Protein AF-0000000077901784 (afdb_homodimer)

Organism: NCBI:txid853

InterPro domains:
  IPR001310 Histidine triad (HIT) protein [PR00332] (5-21)
  IPR001310 Histidine triad (HIT) protein [PR00332] (26-44)
  IPR001310 Histidine triad (HIT) protein [PR00332] (93-103)
  IPR001310 Histidine triad (HIT) protein [PTHR23089] (2-108)
  IPR011146 HIT-like domain [PS51084] (5-110)
  IPR019808 Histidine triad, conserved site [PS00892] (86-104)
  IPR036265 HIT-like superfamily [G3DSA:3.30.428.10] (1-109)
  IPR036265 HIT-like superfamily [SSF54197] (1-107)

Sequence (220 aa):
MEDCLFCKIAAGDIPSKKLYEDEQVVAFYDIAPQAKVHFLVIPKRHIPSAAALTEEDGALLGHVFAVIAKLAKEQGLDNGYRVISNVGEDAGQTVKHLHFHVLGGEKLPVMEDCLFCKIAAGDIPSKKLYEDEQVVAFYDIAPQAKVHFLVIPKRHIPSAAALTEEDGALLGHVFAVIAKLAKEQGLDNGYRVISNVGEDAGQTVKHLHFHVLGGEKLPV

Structure (mmCIF, N/CA/C/O backbone):
data_AF-0000000077901784-model_v1
#
loop_
_entity.id
_entity.type
_entity.pdbx_description
1 polymer 'Purine nucleoside phosphoramidase'
#
loop_
_atom_site.group_PDB
_atom_site.id
_atom_site.type_symbol
_atom_site.label_atom_id
_atom_site.label_alt_id
_atom_site.label_comp_id
_atom_site.label_asym_id
_atom_site.label_entity_id
_atom_site.label_seq_id
_atom_site.pdbx_PDB_ins_code
_atom_site.Cartn_x
_atom_site.Cartn_y
_atom_site.Cartn_z
_atom_site.occupancy
_atom_site.B_iso_or_equiv
_atom_site.auth_seq_id
_atom_site.auth_comp_id
_atom_site.auth_asym_id
_atom_site.auth_atom_id
_atom_site.pdbx_PDB_model_num
ATOM 1 N N . MET A 1 1 ? -16.469 -20.641 -10.484 1 42.41 1 MET A N 1
ATOM 2 C CA . MET A 1 1 ? -15.305 -20.25 -9.688 1 42.41 1 MET A CA 1
ATOM 3 C C . MET A 1 1 ? -14.477 -19.203 -10.422 1 42.41 1 MET A C 1
ATOM 5 O O . MET A 1 1 ? -14.102 -19.391 -11.578 1 42.41 1 MET A O 1
ATOM 9 N N . GLU A 1 2 ? -14.68 -17.859 -10.344 1 57.28 2 GLU A N 1
ATOM 10 C CA . GLU A 1 2 ? -14.195 -16.828 -11.25 1 57.28 2 GLU A CA 1
ATOM 11 C C . GLU A 1 2 ? -12.711 -17.016 -11.57 1 57.28 2 GLU A C 1
ATOM 13 O O . GLU A 1 2 ? -11.977 -17.609 -10.773 1 57.28 2 GLU A O 1
ATOM 18 N N . ASP A 1 3 ? -12.383 -17.125 -12.852 1 87.44 3 ASP A N 1
ATOM 19 C CA . ASP A 1 3 ? -11.062 -17.297 -13.453 1 87.44 3 ASP A CA 1
ATOM 20 C C . ASP A 1 3 ? -10.086 -16.25 -12.945 1 87.44 3 ASP A C 1
ATOM 22 O O . ASP A 1 3 ? -9.93 -15.18 -13.555 1 87.44 3 ASP A O 1
ATOM 26 N N . CYS A 1 4 ? -9.742 -16.438 -11.719 1 95.5 4 CYS A N 1
ATOM 27 C CA . CYS A 1 4 ? -8.797 -15.508 -11.109 1 95.5 4 CYS A CA 1
ATOM 28 C C . CYS A 1 4 ? -7.387 -16.078 -11.125 1 95.5 4 CYS A C 1
ATOM 30 O O . CYS A 1 4 ? -7.109 -17.062 -10.438 1 95.5 4 CYS A O 1
ATOM 32 N N . LEU A 1 5 ? -6.559 -15.438 -11.914 1 96.06 5 LEU A N 1
ATOM 33 C CA . LEU A 1 5 ? -5.188 -15.898 -12.109 1 96.06 5 LEU A CA 1
ATOM 34 C C . LEU A 1 5 ? -4.473 -16.047 -10.766 1 96.06 5 LEU A C 1
ATOM 36 O O . LEU A 1 5 ? -3.832 -17.062 -10.508 1 96.06 5 LEU A O 1
ATOM 40 N N . PHE A 1 6 ? -4.621 -15.141 -9.852 1 97.69 6 PHE A N 1
ATOM 41 C CA . PHE A 1 6 ? -3.908 -15.156 -8.578 1 97.69 6 PHE A CA 1
ATOM 42 C C . PHE A 1 6 ? -4.527 -16.172 -7.621 1 97.69 6 PHE A C 1
ATOM 44 O O . PHE A 1 6 ? -3.83 -16.75 -6.781 1 97.69 6 PHE A O 1
ATOM 51 N N . CYS A 1 7 ? -5.848 -16.391 -7.742 1 97.62 7 CYS A N 1
ATOM 52 C CA . CYS A 1 7 ? -6.422 -17.5 -6.992 1 97.62 7 CYS A CA 1
ATOM 53 C C . CYS A 1 7 ? -5.789 -18.828 -7.41 1 97.62 7 CYS A C 1
ATOM 55 O O . CYS A 1 7 ? -5.527 -19.688 -6.57 1 97.62 7 CYS A O 1
ATOM 57 N N . LYS A 1 8 ? -5.574 -18.906 -8.703 1 97.44 8 LYS A N 1
ATOM 58 C CA . LYS A 1 8 ? -4.973 -20.125 -9.227 1 97.44 8 LYS A CA 1
ATOM 59 C C . LYS A 1 8 ? -3.527 -20.281 -8.758 1 97.44 8 LYS A C 1
ATOM 61 O O . LYS A 1 8 ? -3.08 -21.391 -8.453 1 97.44 8 LYS A O 1
ATOM 66 N N . ILE A 1 9 ? -2.814 -19.234 -8.719 1 96.94 9 ILE A N 1
ATOM 67 C CA . ILE A 1 9 ? -1.45 -19.25 -8.203 1 96.94 9 ILE A CA 1
ATOM 68 C C . ILE A 1 9 ? -1.464 -19.656 -6.73 1 96.94 9 ILE A C 1
ATOM 70 O O . ILE A 1 9 ? -0.694 -20.516 -6.305 1 96.94 9 ILE A O 1
ATOM 74 N N . ALA A 1 10 ? -2.361 -19.047 -5.934 1 96.62 10 ALA A N 1
ATOM 75 C CA . ALA A 1 10 ? -2.471 -19.312 -4.504 1 96.62 10 ALA A CA 1
ATOM 76 C C . ALA A 1 10 ? -2.818 -20.781 -4.25 1 96.62 10 ALA A C 1
ATOM 78 O O . ALA A 1 10 ? -2.375 -21.375 -3.26 1 96.62 10 ALA A O 1
ATOM 79 N N . ALA A 1 11 ? -3.568 -21.344 -5.156 1 95.81 11 ALA A N 1
ATOM 80 C CA . ALA A 1 11 ? -4.012 -22.734 -5.02 1 95.81 11 ALA A CA 1
ATOM 81 C C . ALA A 1 11 ? -2.936 -23.703 -5.5 1 95.81 11 ALA A C 1
ATOM 83 O O . ALA A 1 11 ? -3.033 -24.906 -5.273 1 95.81 11 ALA A O 1
ATOM 84 N N . GLY A 1 12 ? -1.954 -23.203 -6.207 1 94.81 12 GLY A N 1
ATOM 85 C CA . GLY A 1 12 ? -0.89 -24.047 -6.73 1 94.81 12 GLY A CA 1
ATOM 86 C C . GLY A 1 12 ? -1.223 -24.672 -8.07 1 94.81 12 GLY A C 1
ATOM 87 O O . GLY A 1 12 ? -0.531 -25.578 -8.531 1 94.81 12 GLY A O 1
ATOM 88 N N . ASP A 1 13 ? -2.219 -24.156 -8.727 1 95.06 13 ASP A N 1
ATOM 89 C CA . ASP A 1 13 ? -2.662 -24.688 -10.008 1 95.06 13 ASP A CA 1
ATOM 90 C C . ASP A 1 13 ? -1.82 -24.141 -11.156 1 95.06 13 ASP A C 1
ATOM 92 O O . ASP A 1 13 ? -1.748 -24.75 -12.227 1 95.06 13 ASP A O 1
ATOM 96 N N . ILE A 1 14 ? -1.299 -22.938 -11.008 1 93.94 14 ILE A N 1
ATOM 97 C CA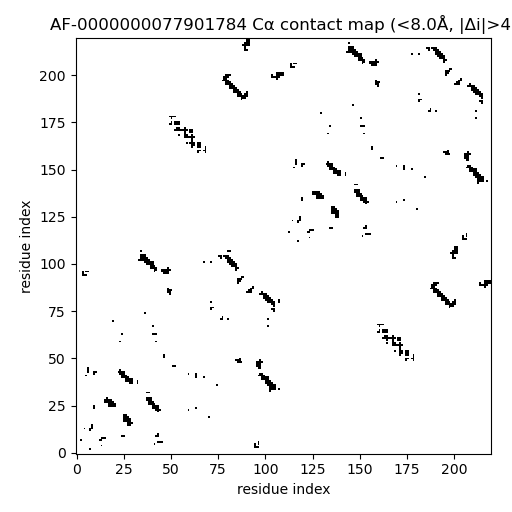 . ILE A 1 14 ? -0.441 -22.281 -11.984 1 93.94 14 ILE A CA 1
ATOM 98 C C . ILE A 1 14 ? 0.94 -22.047 -11.383 1 93.94 14 ILE A C 1
ATOM 100 O O . ILE A 1 14 ? 1.057 -21.641 -10.227 1 93.94 14 ILE A O 1
ATOM 104 N N . PRO A 1 15 ? 1.916 -22.281 -12.266 1 94.19 15 PRO A N 1
ATOM 105 C CA . PRO A 1 15 ? 3.266 -22.062 -11.742 1 94.19 15 PRO A CA 1
ATOM 106 C C . PRO A 1 15 ? 3.574 -20.578 -11.5 1 94.19 15 PRO A C 1
ATOM 108 O O . PRO A 1 15 ? 3.059 -19.719 -12.211 1 94.19 15 PRO A O 1
ATOM 111 N N . SER A 1 16 ? 4.359 -20.281 -10.492 1 95.25 16 SER A N 1
ATOM 112 C CA . SER A 1 16 ? 4.926 -18.984 -10.164 1 95.25 16 SER A CA 1
ATOM 113 C C . SER A 1 16 ? 6.297 -19.125 -9.508 1 95.25 16 SER A C 1
ATOM 115 O O . SER A 1 16 ? 6.629 -20.188 -8.977 1 95.25 16 SER A O 1
ATOM 117 N N . LYS A 1 17 ? 7.133 -18.188 -9.695 1 97.75 17 LYS A N 1
ATOM 118 C CA . LYS A 1 17 ? 8.383 -18.156 -8.938 1 97.75 17 LYS A CA 1
ATOM 119 C C . LYS A 1 17 ? 8.148 -17.734 -7.496 1 97.75 17 LYS A C 1
ATOM 121 O O . LYS A 1 17 ? 8.344 -16.562 -7.152 1 97.75 17 LYS A O 1
ATOM 126 N N . LYS A 1 18 ? 7.895 -18.688 -6.719 1 98.06 18 LYS A N 1
ATOM 127 C CA . LYS A 1 18 ? 7.445 -18.438 -5.352 1 98.06 18 LYS A CA 1
ATOM 128 C C . LYS A 1 18 ? 8.602 -17.969 -4.469 1 98.06 18 LYS A C 1
ATOM 130 O O . LYS A 1 18 ? 9.711 -18.5 -4.559 1 98.06 18 LYS A O 1
ATOM 135 N N . LEU A 1 19 ? 8.289 -17.078 -3.68 1 98.69 19 LEU A N 1
ATOM 136 C CA . LEU A 1 19 ? 9.25 -16.516 -2.734 1 98.69 19 LEU A CA 1
ATOM 137 C C . LEU A 1 19 ? 8.906 -16.906 -1.305 1 98.69 19 LEU A C 1
ATOM 139 O O . LEU A 1 19 ? 9.797 -17.078 -0.469 1 98.69 19 LEU A O 1
ATOM 143 N N . TYR A 1 20 ? 7.703 -17 -1.002 1 98.88 20 TYR A N 1
ATOM 144 C CA . TYR A 1 20 ? 7.211 -17.266 0.344 1 98.88 20 TYR A CA 1
ATOM 145 C C . TYR A 1 20 ? 5.77 -17.766 0.306 1 98.88 20 TYR A C 1
ATOM 147 O O . TYR A 1 20 ? 5 -17.391 -0.578 1 98.88 20 TYR A O 1
ATOM 155 N N . GLU A 1 21 ? 5.422 -18.641 1.214 1 98.69 21 GLU A N 1
ATOM 156 C CA . GLU A 1 21 ? 4.035 -19.078 1.363 1 98.69 21 GLU A CA 1
ATOM 157 C C . GLU A 1 21 ? 3.742 -19.5 2.797 1 98.69 21 GLU A C 1
ATOM 159 O O . GLU A 1 21 ? 4.574 -20.156 3.441 1 98.69 21 GLU A O 1
ATOM 164 N N . ASP A 1 22 ? 2.627 -19.156 3.299 1 98.5 22 ASP A N 1
ATOM 165 C CA . ASP A 1 22 ? 2.092 -19.703 4.539 1 98.5 22 ASP A CA 1
ATOM 166 C C . ASP A 1 22 ? 0.582 -19.906 4.445 1 98.5 22 ASP A C 1
ATOM 168 O O . ASP A 1 22 ? 0.035 -20.031 3.346 1 98.5 22 ASP A O 1
ATOM 172 N N . GLU A 1 23 ? -0.121 -19.984 5.516 1 98.12 23 GLU A N 1
ATOM 173 C CA . GLU A 1 23 ? -1.54 -20.328 5.496 1 98.12 23 GLU A CA 1
ATOM 174 C C . GLU A 1 23 ? -2.381 -19.172 4.973 1 98.12 23 GLU A C 1
ATOM 176 O O . GLU A 1 23 ? -3.471 -19.375 4.438 1 98.12 23 GLU A O 1
ATOM 181 N N . GLN A 1 24 ? -1.849 -17.969 4.984 1 98.62 24 GLN A N 1
ATOM 182 C CA . GLN A 1 24 ? -2.691 -16.812 4.723 1 98.62 24 GLN A CA 1
ATOM 183 C C . GLN A 1 24 ? -2.27 -16.109 3.441 1 98.62 24 GLN A C 1
ATOM 185 O O . GLN A 1 24 ? -3.086 -15.453 2.789 1 98.62 24 GLN A O 1
ATOM 190 N N . VAL A 1 25 ? -0.946 -16.188 3.16 1 98.81 25 VAL A N 1
ATOM 191 C CA . VAL A 1 25 ? -0.476 -15.383 2.041 1 98.81 25 VAL A CA 1
ATOM 192 C C . VAL A 1 25 ? 0.514 -16.188 1.202 1 98.81 25 VAL A C 1
ATOM 194 O O . VAL A 1 25 ? 1.056 -17.203 1.666 1 98.81 25 VAL A O 1
ATOM 197 N N . VAL A 1 26 ? 0.618 -15.781 -0.033 1 98.75 26 VAL A N 1
ATOM 198 C CA . VAL A 1 26 ? 1.68 -16.25 -0.918 1 98.75 26 VAL A CA 1
ATOM 199 C C . VAL A 1 26 ? 2.4 -15.055 -1.538 1 98.75 26 VAL A C 1
ATOM 201 O O . VAL A 1 26 ? 1.784 -14.023 -1.811 1 98.75 26 VAL A O 1
ATOM 204 N N . ALA A 1 27 ? 3.711 -15.148 -1.646 1 98.94 27 ALA A N 1
ATOM 205 C CA . ALA A 1 27 ? 4.539 -14.156 -2.328 1 98.94 27 ALA A CA 1
ATOM 206 C C . ALA A 1 27 ? 5.289 -14.781 -3.502 1 98.94 27 ALA A C 1
ATOM 208 O O . ALA A 1 27 ? 5.77 -15.914 -3.41 1 98.94 27 ALA A O 1
ATOM 209 N N . PHE A 1 28 ? 5.344 -14.07 -4.562 1 98.88 28 PHE A N 1
ATOM 210 C CA . PHE A 1 28 ? 6.031 -14.555 -5.754 1 98.88 28 PHE A CA 1
ATOM 211 C C . PHE A 1 28 ? 6.59 -13.398 -6.566 1 98.88 28 PHE A C 1
ATOM 213 O O . PHE A 1 28 ? 6.09 -12.273 -6.484 1 98.88 28 PHE A O 1
ATOM 220 N N . TYR A 1 29 ? 7.648 -13.68 -7.332 1 98.75 29 TYR A N 1
ATOM 221 C CA . TYR A 1 29 ? 8.281 -12.641 -8.133 1 98.75 29 TYR A CA 1
ATOM 222 C C . TYR A 1 29 ? 7.395 -12.25 -9.32 1 98.75 29 TYR A C 1
ATOM 224 O O . TYR A 1 29 ? 6.77 -13.109 -9.938 1 98.75 29 TYR A O 1
ATOM 232 N N . ASP A 1 30 ? 7.336 -11.031 -9.562 1 97.94 30 ASP A N 1
ATOM 233 C CA . ASP A 1 30 ? 6.656 -10.586 -10.773 1 97.94 30 ASP A CA 1
ATOM 234 C C . ASP A 1 30 ? 7.391 -11.055 -12.031 1 97.94 30 ASP A C 1
ATOM 236 O O . ASP A 1 30 ? 8.625 -11 -12.086 1 97.94 30 ASP A O 1
ATOM 240 N N . ILE A 1 31 ? 6.719 -11.445 -12.938 1 95.44 31 ILE A N 1
ATOM 241 C CA . ILE A 1 31 ? 7.32 -12.008 -14.141 1 95.44 31 ILE A CA 1
ATOM 242 C C . ILE A 1 31 ? 7.84 -10.883 -15.039 1 95.44 31 ILE A C 1
ATOM 244 O O . ILE A 1 31 ? 8.617 -11.125 -15.961 1 95.44 31 ILE A O 1
ATOM 248 N N . ALA A 1 32 ? 7.355 -9.688 -14.969 1 96.31 32 ALA A N 1
ATOM 249 C CA . ALA A 1 32 ? 7.809 -8.492 -15.672 1 96.31 32 ALA A CA 1
ATOM 250 C C . ALA A 1 32 ? 8.281 -7.426 -14.688 1 96.31 32 ALA A C 1
ATOM 252 O O . ALA A 1 32 ? 7.656 -6.367 -14.562 1 96.31 32 ALA A O 1
ATOM 253 N N . PRO A 1 33 ? 9.391 -7.68 -14.133 1 97.75 33 PRO A N 1
ATOM 254 C CA . PRO A 1 33 ? 9.844 -6.797 -13.055 1 97.75 33 PRO A CA 1
ATOM 255 C C . PRO A 1 33 ? 10.055 -5.359 -13.523 1 97.75 33 PRO A C 1
ATOM 257 O O . PRO A 1 33 ? 10.562 -5.129 -14.617 1 97.75 33 PRO A O 1
ATOM 260 N N . GLN A 1 34 ? 9.633 -4.418 -12.672 1 97.69 34 GLN A N 1
ATOM 261 C CA . GLN A 1 34 ? 9.758 -2.994 -12.961 1 97.69 34 GLN A CA 1
ATOM 262 C C . GLN A 1 34 ? 10.867 -2.361 -12.125 1 97.69 34 GLN A C 1
ATOM 264 O O . GLN A 1 34 ? 11.008 -1.137 -12.102 1 97.69 34 GLN A O 1
ATOM 269 N N . ALA A 1 35 ? 11.648 -3.107 -11.352 1 98.31 35 ALA A N 1
ATOM 270 C CA . ALA A 1 35 ? 12.82 -2.756 -10.562 1 98.31 35 ALA A CA 1
ATOM 271 C C . ALA A 1 35 ? 13.734 -3.963 -10.367 1 98.31 35 ALA A C 1
ATOM 273 O O . ALA A 1 35 ? 13.391 -5.082 -10.758 1 98.31 35 ALA A O 1
ATOM 274 N N . LYS A 1 36 ? 14.898 -3.809 -9.852 1 98.5 36 LYS A N 1
ATOM 275 C CA . LYS A 1 36 ? 15.844 -4.906 -9.641 1 98.5 36 LYS A CA 1
ATOM 276 C C . LYS A 1 36 ?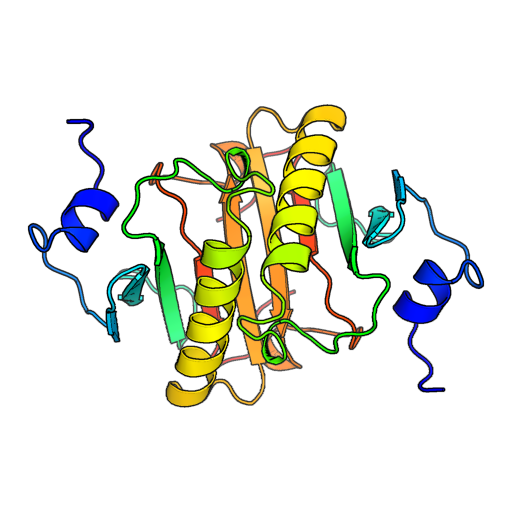 15.203 -6.031 -8.828 1 98.5 36 LYS A C 1
ATOM 278 O O . LYS A 1 36 ? 15.438 -7.211 -9.109 1 98.5 36 LYS A O 1
ATOM 283 N N . VAL A 1 37 ? 14.508 -5.652 -7.805 1 98.75 37 VAL A N 1
ATOM 284 C CA . VAL A 1 37 ? 13.688 -6.574 -7.027 1 98.75 37 VAL A CA 1
ATOM 285 C C . VAL A 1 37 ? 12.219 -6.18 -7.133 1 98.75 37 VAL A C 1
ATOM 287 O O . VAL A 1 37 ? 11.867 -5.012 -6.941 1 98.75 37 VAL A O 1
ATOM 290 N N . HIS A 1 38 ? 11.383 -7.004 -7.578 1 98.88 38 HIS A N 1
ATOM 291 C CA . HIS A 1 38 ? 9.945 -6.785 -7.695 1 98.88 38 HIS A CA 1
ATOM 292 C C . HIS A 1 38 ? 9.164 -8.07 -7.434 1 98.88 38 HIS A C 1
ATOM 294 O O . HIS A 1 38 ? 9.227 -9.008 -8.227 1 98.88 38 HIS A O 1
ATOM 300 N N . PHE A 1 39 ? 8.469 -8.141 -6.332 1 98.94 39 PHE A N 1
ATOM 301 C CA . PHE A 1 39 ? 7.637 -9.297 -6.016 1 98.94 39 PHE A CA 1
ATOM 302 C C . PHE A 1 39 ? 6.266 -8.844 -5.523 1 98.94 39 PHE A C 1
ATOM 304 O O . PHE A 1 39 ? 6.055 -7.664 -5.238 1 98.94 39 PHE A O 1
ATOM 311 N N . LEU A 1 40 ? 5.359 -9.789 -5.531 1 98.94 40 LEU A N 1
ATOM 312 C CA . LEU A 1 40 ? 3.994 -9.562 -5.074 1 98.94 40 LEU A CA 1
ATOM 313 C C . LEU A 1 40 ? 3.703 -10.367 -3.814 1 98.94 40 LEU A C 1
ATOM 315 O O . LEU A 1 40 ? 4.188 -11.492 -3.664 1 98.94 40 LEU A O 1
ATOM 319 N N . VAL A 1 41 ? 2.984 -9.797 -2.939 1 98.94 41 VAL A N 1
ATOM 320 C CA . VAL A 1 41 ? 2.393 -10.508 -1.813 1 98.94 41 VAL A CA 1
ATOM 321 C C . VAL A 1 41 ? 0.87 -10.477 -1.922 1 98.94 41 VAL A C 1
ATOM 323 O O . VAL A 1 41 ? 0.273 -9.398 -2.045 1 98.94 41 VAL A O 1
ATOM 326 N N . ILE A 1 42 ? 0.224 -11.625 -1.888 1 98.88 42 ILE A N 1
ATOM 327 C CA . ILE A 1 42 ? -1.226 -11.672 -2.041 1 98.88 42 ILE A CA 1
ATOM 328 C C . ILE A 1 42 ? -1.833 -12.547 -0.945 1 98.88 42 ILE A C 1
ATOM 330 O O . ILE A 1 42 ? -1.224 -13.531 -0.518 1 98.88 42 ILE A O 1
ATOM 334 N N . PRO A 1 43 ? -3.047 -12.18 -0.432 1 98.81 43 PRO A N 1
ATOM 335 C CA . PRO A 1 43 ? -3.803 -13.133 0.388 1 98.81 43 PRO A CA 1
ATOM 336 C C . PRO A 1 43 ? -4.266 -14.352 -0.399 1 98.81 43 PRO A C 1
ATOM 338 O O . PRO A 1 43 ? -4.613 -14.242 -1.577 1 98.81 43 PRO A O 1
ATOM 341 N N . LYS A 1 44 ? -4.238 -15.438 0.25 1 98.25 44 LYS A N 1
ATOM 342 C CA . LYS A 1 44 ? -4.805 -16.625 -0.393 1 98.25 44 LYS A CA 1
ATOM 343 C C . LYS A 1 44 ? -6.32 -16.5 -0.527 1 98.25 44 LYS A C 1
ATOM 345 O O . LYS A 1 44 ? -6.906 -16.984 -1.495 1 98.25 44 LYS A O 1
ATOM 350 N N . ARG A 1 45 ? -6.91 -15.891 0.481 1 97.75 45 ARG A N 1
ATOM 351 C CA . ARG A 1 45 ? -8.32 -15.547 0.36 1 97.75 45 ARG A CA 1
ATOM 352 C C . ARG A 1 45 ? -8.539 -14.516 -0.746 1 97.75 45 ARG A C 1
ATOM 354 O O . ARG A 1 45 ? -7.824 -13.516 -0.816 1 97.75 45 ARG A O 1
ATOM 361 N N . HIS A 1 46 ? -9.57 -14.781 -1.594 1 98.31 46 HIS A N 1
ATOM 362 C CA . HIS A 1 46 ? -9.844 -13.836 -2.676 1 98.31 46 HIS A CA 1
ATOM 363 C C . HIS A 1 46 ? -10.469 -12.555 -2.145 1 98.31 46 HIS A C 1
ATOM 365 O O . HIS A 1 46 ? -11.547 -12.586 -1.556 1 98.31 46 HIS A O 1
ATOM 371 N N . ILE A 1 47 ? -9.805 -11.516 -2.303 1 98.56 47 ILE A N 1
ATOM 372 C CA . ILE A 1 47 ? -10.258 -10.141 -2.111 1 98.56 47 ILE A CA 1
ATOM 373 C C . ILE A 1 47 ? -10.047 -9.344 -3.395 1 98.56 47 ILE A C 1
ATOM 375 O O . ILE A 1 47 ? -8.93 -9.273 -3.912 1 98.56 47 ILE A O 1
ATOM 379 N N . PRO A 1 48 ? -11.039 -8.75 -3.895 1 98.44 48 PRO A N 1
ATOM 380 C CA . PRO A 1 48 ? -10.914 -8.203 -5.25 1 98.44 48 PRO A CA 1
ATOM 381 C C . PRO A 1 48 ? -9.891 -7.074 -5.344 1 98.44 48 PRO A C 1
ATOM 383 O O . PRO A 1 48 ? -9.242 -6.91 -6.379 1 98.44 48 PRO A O 1
ATOM 386 N N . SER A 1 49 ? -9.828 -6.223 -4.395 1 98.75 49 SER A N 1
ATOM 387 C CA . SER A 1 49 ? -8.891 -5.102 -4.328 1 98.75 49 SER A CA 1
ATOM 388 C C . SER A 1 49 ? -8.867 -4.484 -2.936 1 98.75 49 SER A C 1
ATOM 390 O O . SER A 1 49 ? -9.617 -4.898 -2.053 1 98.75 49 SER A O 1
ATOM 392 N N . ALA A 1 50 ? -8.008 -3.504 -2.775 1 98.81 50 ALA A N 1
ATOM 393 C CA . ALA A 1 50 ? -7.906 -2.811 -1.494 1 98.81 50 ALA A CA 1
ATOM 394 C C . ALA A 1 50 ? -9.203 -2.072 -1.169 1 98.81 50 ALA A C 1
ATOM 396 O O . ALA A 1 50 ? -9.484 -1.78 -0.004 1 98.81 50 ALA A O 1
ATOM 397 N N . ALA A 1 51 ? -10.023 -1.768 -2.135 1 98.75 51 ALA A N 1
ATOM 398 C CA . ALA A 1 51 ? -11.281 -1.062 -1.926 1 98.75 51 ALA A CA 1
ATOM 399 C C . ALA A 1 51 ? -12.273 -1.926 -1.148 1 98.75 51 ALA A C 1
ATOM 401 O O . ALA A 1 51 ? -13.227 -1.411 -0.562 1 98.75 51 ALA A O 1
ATOM 402 N N . ALA A 1 52 ? -12.016 -3.229 -1.124 1 98.62 52 ALA A N 1
ATOM 403 C CA . ALA A 1 52 ? -12.945 -4.164 -0.491 1 98.62 52 ALA A CA 1
ATOM 404 C C . ALA A 1 52 ? -12.547 -4.438 0.956 1 98.62 52 ALA A C 1
ATOM 406 O O . ALA A 1 52 ? -13.25 -5.145 1.679 1 98.62 52 ALA A O 1
ATOM 407 N N . LEU A 1 53 ? -11.445 -3.887 1.392 1 98.62 53 LEU A N 1
ATOM 408 C CA . LEU A 1 53 ? -10.945 -4.137 2.738 1 98.62 53 LEU A CA 1
ATOM 409 C C . LEU A 1 53 ? -11.805 -3.43 3.781 1 98.62 53 LEU A C 1
ATOM 411 O O . LEU A 1 53 ? -12.242 -2.301 3.562 1 98.62 53 LEU A O 1
ATOM 415 N N . THR A 1 54 ? -12.016 -4.082 4.871 1 98 54 THR A N 1
ATOM 416 C CA . THR A 1 54 ? -12.719 -3.549 6.035 1 98 54 THR A CA 1
ATOM 417 C C . THR A 1 54 ? -11.883 -3.717 7.297 1 98 54 THR A C 1
ATOM 419 O O . THR A 1 54 ? -10.797 -4.309 7.258 1 98 54 THR A O 1
ATOM 422 N N . GLU A 1 55 ? -12.352 -3.195 8.312 1 98.06 55 GLU A N 1
ATOM 423 C CA . GLU A 1 55 ? -11.641 -3.326 9.586 1 98.06 55 GLU A CA 1
ATOM 424 C C . GLU A 1 55 ? -11.516 -4.789 10 1 98.06 55 GLU A C 1
ATOM 426 O O . GLU A 1 55 ? -10.586 -5.156 10.727 1 98.06 55 GLU A O 1
ATOM 431 N N . GLU A 1 56 ? -12.414 -5.629 9.516 1 98.25 56 GLU A N 1
ATOM 432 C CA . GLU A 1 56 ? -12.375 -7.051 9.844 1 98.25 56 GLU A CA 1
ATOM 433 C C . GLU A 1 56 ? -11.156 -7.73 9.219 1 98.25 56 GLU A C 1
ATOM 435 O O . GLU A 1 56 ? -10.789 -8.836 9.617 1 98.25 56 GLU A O 1
ATOM 440 N N . ASP A 1 57 ? -10.555 -7.031 8.305 1 98.5 57 ASP A N 1
ATOM 441 C CA . ASP A 1 57 ? -9.406 -7.609 7.609 1 98.5 57 ASP A CA 1
ATOM 442 C C . ASP A 1 57 ? -8.094 -7.199 8.281 1 98.5 57 ASP A C 1
ATOM 444 O O . ASP A 1 57 ? -7.016 -7.438 7.738 1 98.5 57 ASP A O 1
ATOM 448 N N . GLY A 1 58 ? -8.164 -6.602 9.453 1 98.62 58 GLY A N 1
ATOM 449 C CA . GLY A 1 58 ? -7.004 -6.066 10.148 1 98.62 58 GLY A CA 1
ATOM 450 C C . GLY A 1 58 ? -5.918 -7.102 10.383 1 98.62 58 GLY A C 1
ATOM 451 O O . GLY A 1 58 ? -4.746 -6.863 10.086 1 98.62 58 GLY A O 1
ATOM 452 N N . ALA A 1 59 ? -6.344 -8.242 10.922 1 98.5 59 ALA A N 1
ATOM 453 C CA . ALA A 1 59 ? -5.371 -9.289 11.227 1 98.5 59 ALA A CA 1
ATOM 454 C C . ALA A 1 59 ? -4.641 -9.742 9.969 1 98.5 59 ALA A C 1
ATOM 456 O O . ALA A 1 59 ? -3.424 -9.938 9.977 1 98.5 59 ALA A O 1
ATOM 457 N N . LEU A 1 60 ? -5.383 -9.922 8.922 1 98.75 60 LEU A N 1
ATOM 458 C CA . LEU A 1 60 ? -4.789 -10.305 7.648 1 98.75 60 LEU A CA 1
ATOM 459 C C . LEU A 1 60 ? -3.789 -9.258 7.172 1 98.75 60 LEU A C 1
ATOM 461 O O . LEU A 1 60 ? -2.682 -9.594 6.75 1 98.75 60 LEU A O 1
ATOM 465 N N . LEU A 1 61 ? -4.156 -7.992 7.25 1 98.81 61 LEU A N 1
ATOM 466 C CA . LEU A 1 61 ? -3.295 -6.902 6.801 1 98.81 61 LEU A CA 1
ATOM 467 C C . LEU A 1 61 ? -2.031 -6.824 7.652 1 98.81 61 LEU A C 1
ATOM 469 O O . LEU A 1 61 ? -0.94 -6.586 7.129 1 98.81 61 LEU A O 1
ATOM 473 N N . GLY A 1 62 ? -2.242 -6.941 8.961 1 98.81 62 GLY A N 1
ATOM 474 C CA . GLY A 1 62 ? -1.064 -7.004 9.812 1 98.81 62 GLY A CA 1
ATOM 475 C C . GLY A 1 62 ? -0.076 -8.07 9.383 1 98.81 62 GLY A C 1
ATOM 476 O O . GLY A 1 62 ? 1.129 -7.82 9.32 1 98.81 62 GLY A O 1
ATOM 477 N N . HIS A 1 63 ? -0.576 -9.227 9.094 1 98.88 63 HIS A N 1
ATOM 478 C CA . HIS A 1 63 ? 0.265 -10.336 8.648 1 98.88 63 HIS A CA 1
ATOM 479 C C . HIS A 1 63 ? 0.921 -10.031 7.309 1 98.88 63 HIS A C 1
ATOM 481 O O . HIS A 1 63 ? 2.119 -10.258 7.133 1 98.88 63 HIS A O 1
ATOM 487 N N . VAL A 1 64 ? 0.189 -9.5 6.375 1 98.94 64 VAL A N 1
ATOM 488 C CA . VAL A 1 64 ? 0.689 -9.172 5.047 1 98.94 64 VAL A CA 1
ATOM 489 C C . VAL A 1 64 ? 1.878 -8.219 5.164 1 98.94 64 VAL A C 1
ATOM 491 O O . VAL A 1 64 ? 2.939 -8.469 4.586 1 98.94 64 VAL A O 1
ATOM 494 N N . PHE A 1 65 ? 1.75 -7.145 5.898 1 98.88 65 PHE A N 1
ATOM 495 C CA . PHE A 1 65 ? 2.797 -6.133 5.977 1 98.88 65 PHE A CA 1
ATOM 496 C C . PHE A 1 65 ? 3.994 -6.656 6.766 1 98.88 65 PHE A C 1
ATOM 498 O O . PHE A 1 65 ? 5.137 -6.289 6.48 1 98.88 65 PHE A O 1
ATOM 505 N N . ALA A 1 66 ? 3.74 -7.516 7.766 1 98.88 66 ALA A N 1
ATOM 506 C CA . ALA A 1 66 ? 4.855 -8.164 8.445 1 98.88 66 ALA A CA 1
ATOM 507 C C . ALA A 1 66 ? 5.656 -9.039 7.48 1 98.88 66 ALA A C 1
ATOM 509 O O . ALA A 1 66 ? 6.887 -9.031 7.512 1 98.88 66 ALA A O 1
ATOM 510 N N . VAL A 1 67 ? 4.957 -9.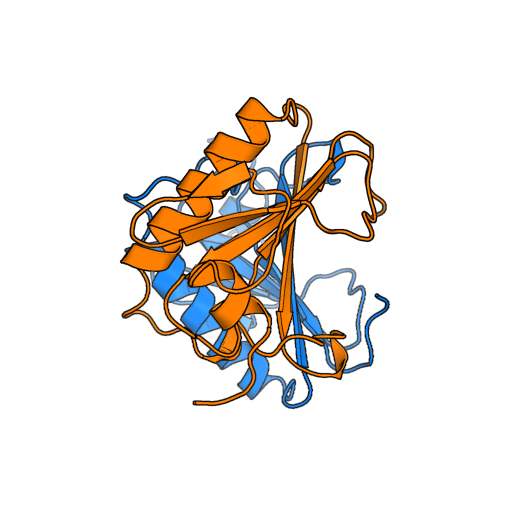805 6.68 1 98.94 67 VAL A N 1
ATOM 511 C CA . VAL A 1 67 ? 5.598 -10.656 5.688 1 98.94 67 VAL A CA 1
ATOM 512 C C . VAL A 1 67 ? 6.363 -9.805 4.68 1 98.94 67 VAL A C 1
ATOM 514 O O . VAL A 1 67 ? 7.496 -10.125 4.312 1 98.94 67 VAL A O 1
ATOM 517 N N . ILE A 1 68 ? 5.77 -8.68 4.215 1 98.94 68 ILE A N 1
ATOM 518 C CA . ILE A 1 68 ? 6.43 -7.777 3.279 1 98.94 68 ILE A CA 1
ATOM 519 C C . ILE A 1 68 ? 7.75 -7.293 3.873 1 98.94 68 ILE A C 1
ATOM 521 O O . ILE A 1 68 ? 8.789 -7.34 3.213 1 98.94 68 ILE A O 1
ATOM 525 N N . ALA A 1 69 ? 7.699 -6.836 5.109 1 98.88 69 ALA A N 1
ATOM 526 C CA . ALA A 1 69 ? 8.898 -6.328 5.77 1 98.88 69 ALA A CA 1
ATOM 527 C C . ALA A 1 69 ? 9.969 -7.41 5.863 1 98.88 69 ALA A C 1
ATOM 529 O O . ALA A 1 69 ? 11.141 -7.16 5.57 1 98.88 69 ALA A O 1
ATOM 530 N N . L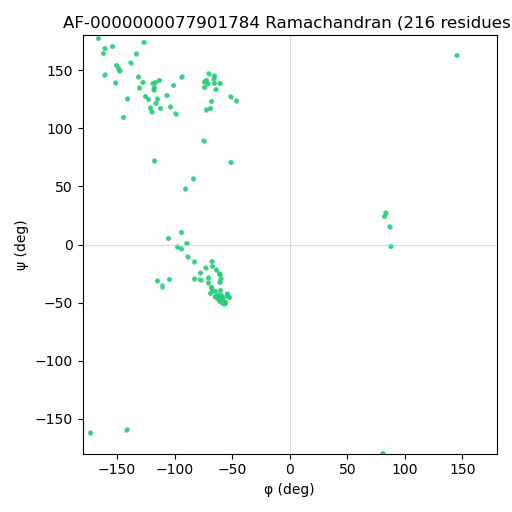YS A 1 70 ? 9.531 -8.578 6.262 1 98.81 70 LYS A N 1
ATOM 531 C CA . LYS A 1 70 ? 10.438 -9.711 6.383 1 98.81 70 LYS A CA 1
ATOM 532 C C . LYS A 1 70 ? 11.102 -10.031 5.043 1 98.81 70 LYS A C 1
ATOM 534 O O . LYS A 1 70 ? 12.32 -10.164 4.961 1 98.81 70 LYS A O 1
ATOM 539 N N . LEU A 1 71 ? 10.305 -10.148 4.008 1 98.94 71 LEU A N 1
ATOM 540 C CA . LEU A 1 71 ? 10.805 -10.539 2.695 1 98.94 71 LEU A CA 1
ATOM 541 C C . LEU A 1 71 ? 11.672 -9.445 2.094 1 98.94 71 LEU A C 1
ATOM 543 O O . LEU A 1 71 ? 12.648 -9.734 1.401 1 98.94 71 LEU A O 1
ATOM 547 N N . ALA A 1 72 ? 11.312 -8.18 2.316 1 98.88 72 ALA A N 1
ATOM 548 C CA . ALA A 1 72 ? 12.141 -7.066 1.857 1 98.88 72 ALA A CA 1
ATOM 549 C C . ALA A 1 72 ? 13.547 -7.148 2.451 1 98.88 72 ALA A C 1
ATOM 551 O O . ALA A 1 72 ? 14.539 -6.977 1.739 1 98.88 72 ALA A O 1
ATOM 552 N N . LYS A 1 73 ? 13.555 -7.395 3.697 1 98.62 73 LYS A N 1
ATOM 553 C CA . LYS A 1 73 ? 14.844 -7.555 4.363 1 98.62 73 LYS A CA 1
ATOM 554 C C . LYS A 1 73 ? 15.617 -8.734 3.787 1 98.62 73 LYS A C 1
ATOM 556 O O . LYS A 1 73 ? 16.812 -8.625 3.498 1 98.62 73 LYS A O 1
ATOM 561 N N . GLU A 1 74 ? 15 -9.867 3.646 1 98.75 74 GLU A N 1
ATOM 562 C CA . GLU A 1 74 ? 15.625 -11.078 3.135 1 98.75 74 GLU A CA 1
ATOM 563 C C . GLU A 1 74 ? 16.156 -10.875 1.717 1 98.75 74 GLU A C 1
ATOM 565 O O . GLU A 1 74 ? 17.141 -11.5 1.317 1 98.75 74 GLU A O 1
ATOM 570 N N . GLN A 1 75 ? 15.516 -9.969 0.949 1 98.75 75 GLN A N 1
ATOM 571 C CA . GLN A 1 75 ? 15.891 -9.703 -0.435 1 98.75 75 GLN A CA 1
ATOM 572 C C . GLN A 1 75 ? 16.938 -8.594 -0.516 1 98.75 75 GLN A C 1
ATOM 574 O O . GLN A 1 75 ? 17.297 -8.148 -1.608 1 98.75 75 GLN A O 1
ATOM 579 N N . GLY A 1 76 ? 17.344 -8.086 0.615 1 98.5 76 GLY A N 1
ATOM 580 C CA . GLY A 1 76 ? 18.438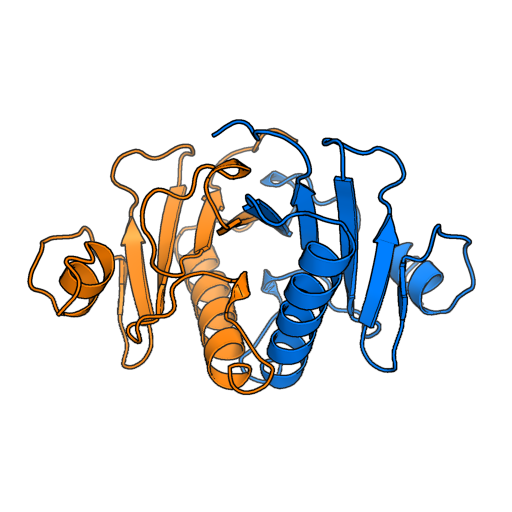 -7.113 0.672 1 98.5 76 GLY A CA 1
ATOM 581 C C . GLY A 1 76 ? 17.984 -5.695 0.399 1 98.5 76 GLY A C 1
ATOM 582 O O . GLY A 1 76 ? 18.75 -4.875 -0.101 1 98.5 76 GLY A O 1
ATOM 583 N N . LEU A 1 77 ? 16.75 -5.367 0.675 1 98.75 77 LEU A N 1
ATOM 584 C CA . LEU A 1 77 ? 16.219 -4.035 0.41 1 98.75 77 LEU A CA 1
ATOM 585 C C . LEU A 1 77 ? 16.406 -3.123 1.617 1 98.75 77 LEU A C 1
ATOM 587 O O . LEU A 1 77 ? 15.477 -2.42 2.021 1 98.75 77 LEU A O 1
ATOM 591 N N . ASP A 1 78 ? 17.516 -3.086 2.152 1 97.56 78 ASP A N 1
ATOM 592 C CA . ASP A 1 78 ? 17.828 -2.418 3.414 1 97.56 78 ASP A CA 1
ATOM 593 C C . ASP A 1 78 ? 17.781 -0.899 3.256 1 97.56 78 ASP A C 1
ATOM 595 O O . ASP A 1 78 ? 17.5 -0.178 4.211 1 97.56 78 ASP A O 1
ATOM 599 N N . ASN A 1 79 ? 18.062 -0.44 2.045 1 98.19 79 ASN A N 1
ATOM 600 C CA . ASN A 1 79 ? 18.109 1.004 1.84 1 98.19 79 ASN A CA 1
ATOM 601 C C . ASN A 1 79 ? 16.734 1.556 1.467 1 98.19 79 ASN A C 1
ATOM 603 O O . ASN A 1 79 ? 16.562 2.77 1.351 1 98.19 79 ASN A O 1
ATOM 607 N N . GLY A 1 80 ? 15.812 0.544 1.188 1 98.62 80 GLY A N 1
ATOM 608 C CA . GLY A 1 80 ? 14.461 1.024 0.933 1 98.62 80 GLY A CA 1
ATOM 609 C C . GLY A 1 80 ? 13.727 0.21 -0.115 1 98.62 80 GLY A C 1
ATOM 610 O O . GLY A 1 80 ? 14.344 -0.56 -0.855 1 98.62 80 GLY A O 1
ATOM 611 N N . TYR A 1 81 ? 12.414 0.342 -0.161 1 98.94 81 TYR A N 1
ATOM 612 C CA . TYR A 1 81 ? 11.508 -0.283 -1.112 1 98.94 81 TYR A CA 1
ATOM 613 C C . TYR A 1 81 ? 10.164 0.437 -1.134 1 98.94 81 TYR A C 1
ATOM 615 O O . TYR A 1 81 ? 9.891 1.278 -0.274 1 98.94 81 TYR A O 1
ATOM 623 N N . ARG A 1 82 ? 9.422 0.203 -2.086 1 98.94 82 ARG A N 1
ATOM 624 C CA . ARG A 1 82 ? 8.102 0.792 -2.283 1 98.94 82 ARG A CA 1
ATOM 625 C C . ARG A 1 82 ? 7.02 -0.281 -2.295 1 98.94 82 ARG A C 1
ATOM 627 O O . ARG A 1 82 ? 7.207 -1.353 -2.875 1 98.94 82 ARG A O 1
ATOM 634 N N . VAL A 1 83 ? 5.938 -0.067 -1.567 1 98.94 83 VAL A N 1
ATOM 635 C CA . VAL A 1 83 ? 4.766 -0.938 -1.584 1 98.94 83 VAL A CA 1
ATOM 636 C C . VAL A 1 83 ? 3.625 -0.257 -2.336 1 98.94 83 VAL A C 1
ATOM 638 O O . VAL A 1 83 ? 3.281 0.892 -2.047 1 98.94 83 VAL A O 1
ATOM 641 N N . ILE A 1 84 ? 3.021 -0.969 -3.314 1 98.88 84 ILE A N 1
ATOM 642 C CA . ILE A 1 84 ? 1.964 -0.391 -4.137 1 98.88 84 ILE A CA 1
ATOM 643 C C . ILE A 1 84 ? 0.774 -1.347 -4.195 1 98.88 84 ILE A C 1
ATOM 645 O O . ILE A 1 84 ? 0.95 -2.559 -4.344 1 98.88 84 ILE A O 1
ATOM 649 N N . SER A 1 85 ? -0.361 -0.895 -4.051 1 98.88 85 SER A N 1
ATOM 650 C CA . SER A 1 85 ? -1.584 -1.612 -4.391 1 98.88 85 SER A CA 1
ATOM 651 C C . SER A 1 85 ? -2.461 -0.794 -5.336 1 98.88 85 SER A C 1
ATOM 653 O O . SER A 1 85 ? -2.791 0.357 -5.039 1 98.88 85 SER A O 1
ATOM 655 N N . ASN A 1 86 ? -2.875 -1.354 -6.434 1 98.81 86 ASN A N 1
ATOM 656 C CA . ASN A 1 86 ? -3.713 -0.699 -7.43 1 98.81 86 ASN A CA 1
ATOM 657 C C . ASN A 1 86 ? -5.172 -1.131 -7.309 1 98.81 86 ASN A C 1
ATOM 659 O O . ASN A 1 86 ? -5.457 -2.309 -7.09 1 98.81 86 ASN A O 1
ATOM 663 N N . VAL A 1 87 ? -6.023 -0.15 -7.426 1 98.75 87 VAL A N 1
ATOM 664 C CA . VAL A 1 87 ? -7.461 -0.407 -7.406 1 98.75 87 VAL A CA 1
ATOM 665 C C . VAL A 1 87 ? -8.094 0.094 -8.703 1 98.75 87 VAL A C 1
ATOM 667 O O . VAL A 1 87 ? -7.988 1.276 -9.039 1 98.75 87 VAL A O 1
ATOM 670 N N . GLY A 1 88 ? -8.672 -0.774 -9.445 1 98.56 88 GLY A N 1
ATOM 671 C CA . GLY A 1 88 ? -9.5 -0.369 -10.57 1 98.56 88 GLY A CA 1
ATOM 672 C C . GLY A 1 88 ? -8.695 -0.007 -11.805 1 98.56 88 GLY A C 1
ATOM 673 O O . GLY A 1 88 ? -7.465 -0.109 -11.805 1 98.56 88 GLY A O 1
ATOM 674 N N . GLU A 1 89 ? -9.398 0.373 -12.812 1 97.88 89 GLU A N 1
ATOM 675 C CA . GLU A 1 89 ? -8.844 0.561 -14.156 1 97.88 89 GLU A CA 1
ATOM 676 C C . GLU A 1 89 ? -7.918 1.772 -14.203 1 97.88 89 GLU A C 1
ATOM 678 O O . GLU A 1 89 ? -6.879 1.738 -14.859 1 97.88 89 GLU A O 1
ATOM 683 N N . ASP A 1 90 ? -8.312 2.826 -13.57 1 98.38 90 ASP A N 1
ATOM 684 C CA . ASP A 1 90 ? -7.527 4.055 -13.625 1 98.38 90 ASP A CA 1
ATOM 685 C C . ASP A 1 90 ? -6.133 3.842 -13.039 1 98.38 90 ASP A C 1
ATOM 687 O O . ASP A 1 90 ? -5.188 4.539 -13.414 1 98.38 90 ASP A O 1
ATOM 691 N N . ALA A 1 91 ? -6.043 2.846 -12.148 1 98.44 91 ALA A N 1
ATOM 692 C CA . ALA A 1 91 ? -4.746 2.574 -11.531 1 98.44 91 ALA A CA 1
ATOM 693 C C . ALA A 1 91 ? -4.035 1.425 -12.242 1 98.44 91 ALA A C 1
ATOM 695 O O . ALA A 1 91 ? -2.922 1.049 -11.867 1 98.44 91 ALA A O 1
ATOM 696 N N . GLY A 1 92 ? -4.699 0.844 -13.258 1 97.81 92 GLY A N 1
ATOM 697 C CA . GLY A 1 92 ? -4.078 -0.207 -14.047 1 97.81 92 GLY A CA 1
ATOM 698 C C . GLY A 1 92 ? -4.164 -1.574 -13.398 1 97.81 92 GLY A C 1
ATOM 699 O O . GLY A 1 92 ? -3.312 -2.434 -13.633 1 97.81 92 GLY A O 1
ATOM 700 N N . GLN A 1 93 ? -5.109 -1.776 -12.562 1 97.81 93 GLN A N 1
ATOM 701 C CA . GLN A 1 93 ? -5.285 -3.107 -11.992 1 97.81 93 GLN A CA 1
ATOM 702 C C . GLN A 1 93 ? -5.777 -4.098 -13.039 1 97.81 93 GLN A C 1
ATOM 704 O O . GLN A 1 93 ? -6.902 -3.975 -13.539 1 97.81 93 GLN A O 1
ATOM 709 N N . THR A 1 94 ? -4.977 -5.109 -13.305 1 95.94 94 THR A N 1
ATOM 710 C CA . THR A 1 94 ? -5.344 -6.055 -14.352 1 95.94 94 THR A CA 1
ATOM 711 C C . THR A 1 94 ? -5.836 -7.367 -13.742 1 95.94 94 THR A C 1
ATOM 713 O O . THR A 1 94 ? -6.594 -8.109 -14.375 1 95.94 94 THR A O 1
ATOM 716 N N . VAL A 1 95 ? -5.324 -7.684 -12.594 1 97.06 95 VAL A N 1
ATOM 717 C CA . VAL A 1 95 ? -5.781 -8.859 -11.859 1 97.06 95 VAL A CA 1
ATOM 718 C C . VAL A 1 95 ? -6.68 -8.43 -10.703 1 97.06 95 VAL A C 1
ATOM 720 O O . VAL A 1 95 ? -6.254 -7.672 -9.828 1 97.06 95 VAL A O 1
ATOM 723 N N . LYS A 1 96 ? -7.891 -8.883 -10.766 1 97.5 96 LYS A N 1
ATOM 724 C CA . LYS A 1 96 ? -8.867 -8.461 -9.766 1 97.5 96 LYS A CA 1
ATOM 725 C C . LYS A 1 96 ? -8.766 -9.305 -8.5 1 97.5 96 LYS A C 1
ATOM 727 O O . LYS A 1 96 ? -9.734 -9.945 -8.086 1 97.5 96 LYS A O 1
ATOM 732 N N . HIS A 1 97 ? -7.684 -9.336 -7.945 1 98.69 97 HIS A N 1
ATOM 733 C CA . HIS A 1 97 ? -7.277 -9.938 -6.68 1 98.69 97 HIS A CA 1
ATOM 734 C C . HIS A 1 97 ? -6.281 -9.047 -5.941 1 98.69 97 HIS A C 1
ATOM 736 O O . HIS A 1 97 ? -5.27 -8.641 -6.512 1 98.69 97 HIS A O 1
ATOM 742 N N . LEU A 1 98 ? -6.641 -8.773 -4.715 1 98.81 98 LEU A N 1
ATOM 743 C CA . LEU A 1 98 ? -5.793 -7.887 -3.92 1 98.81 98 LEU A CA 1
ATOM 744 C C . LEU A 1 98 ? -4.348 -8.367 -3.938 1 98.81 98 LEU A C 1
ATOM 746 O O . LEU A 1 98 ? -4.07 -9.539 -3.693 1 98.81 98 LEU A O 1
ATOM 750 N N . HIS A 1 99 ? -3.479 -7.504 -4.27 1 98.81 99 HIS A N 1
ATOM 751 C CA . HIS A 1 99 ? -2.047 -7.773 -4.191 1 98.81 99 HIS A CA 1
ATOM 752 C C . HIS A 1 99 ? -1.262 -6.5 -3.9 1 98.81 99 HIS A C 1
ATOM 754 O O . HIS A 1 99 ? -1.717 -5.398 -4.219 1 98.81 99 HIS A O 1
ATOM 760 N N . PHE A 1 100 ? -0.156 -6.688 -3.27 1 98.94 100 PHE A N 1
ATOM 761 C CA . PHE A 1 100 ? 0.812 -5.637 -2.986 1 98.94 100 PHE A CA 1
ATOM 762 C C . PHE A 1 100 ? 2.104 -5.863 -3.762 1 98.94 100 PHE A C 1
ATOM 764 O O . PHE A 1 100 ? 2.74 -6.91 -3.623 1 98.94 100 PHE A O 1
ATOM 771 N N . HIS A 1 101 ? 2.398 -4.898 -4.629 1 98.88 101 HIS A N 1
ATOM 772 C CA . HIS A 1 101 ? 3.715 -4.879 -5.254 1 98.88 101 HIS A CA 1
ATOM 773 C C . HIS A 1 101 ? 4.785 -4.406 -4.277 1 98.88 101 HIS A C 1
ATOM 775 O O . HIS A 1 101 ? 4.586 -3.418 -3.564 1 98.88 101 HIS A O 1
ATOM 781 N N . VAL A 1 102 ? 5.887 -5.082 -4.25 1 98.94 102 VAL A N 1
ATOM 782 C CA . VAL A 1 102 ? 7.066 -4.625 -3.52 1 98.94 102 VAL A CA 1
ATOM 783 C C . VAL A 1 102 ? 8.234 -4.445 -4.484 1 98.94 102 VAL A C 1
ATOM 785 O O . VAL A 1 102 ? 8.68 -5.402 -5.121 1 98.94 102 VAL A O 1
ATOM 788 N N . LEU A 1 103 ? 8.641 -3.234 -4.629 1 98.88 103 LEU A N 1
ATOM 789 C CA . LEU A 1 103 ? 9.703 -2.883 -5.562 1 98.88 103 LEU A CA 1
ATOM 790 C C . LEU A 1 103 ? 10.898 -2.297 -4.828 1 98.88 103 LEU A C 1
ATOM 792 O O . LEU A 1 103 ? 10.742 -1.491 -3.908 1 98.88 103 LEU A O 1
ATOM 796 N N . GLY A 1 104 ? 12.094 -2.695 -5.141 1 98.75 104 GLY A N 1
ATOM 797 C CA . GLY A 1 104 ? 13.305 -2.164 -4.531 1 98.75 104 GLY A CA 1
ATOM 798 C C . GLY A 1 104 ? 14.578 -2.68 -5.18 1 98.75 104 GLY A C 1
ATOM 799 O O . GLY A 1 104 ? 14.578 -3.023 -6.363 1 98.75 104 GLY A O 1
ATOM 800 N N . GLY A 1 105 ? 15.703 -2.553 -4.48 1 98.44 105 GLY A N 1
ATOM 801 C CA . GLY A 1 105 ? 17 -2.998 -4.965 1 98.44 105 GLY A CA 1
ATOM 802 C C . GLY A 1 105 ? 17.719 -1.94 -5.777 1 98.44 105 GLY A C 1
ATOM 803 O O . GLY A 1 105 ? 18.844 -2.17 -6.246 1 98.44 105 GLY A O 1
ATOM 804 N N . GLU A 1 106 ? 17.125 -0.816 -5.961 1 98.12 106 GLU A N 1
ATOM 805 C CA . GLU A 1 106 ? 17.656 0.35 -6.66 1 98.12 106 GLU A CA 1
ATOM 806 C C . GLU A 1 106 ? 16.891 1.616 -6.281 1 98.12 106 GLU A C 1
ATOM 808 O O . GLU A 1 106 ? 15.844 1.546 -5.621 1 98.12 106 GLU A O 1
ATOM 813 N N . LYS A 1 107 ? 17.438 2.775 -6.688 1 97.81 107 LYS A N 1
ATOM 814 C CA . LYS A 1 107 ? 16.688 4.016 -6.492 1 97.81 107 LYS A CA 1
ATOM 815 C C . LYS A 1 107 ? 15.453 4.062 -7.387 1 97.81 107 LYS A C 1
ATOM 817 O O . LYS A 1 107 ? 15.562 3.91 -8.609 1 97.81 107 LYS A O 1
ATOM 822 N N . LEU A 1 108 ? 14.328 4.23 -6.77 1 97.75 108 LEU A N 1
ATOM 823 C CA . LEU A 1 108 ? 13.062 4.266 -7.5 1 97.75 108 LEU A CA 1
ATOM 824 C C . LEU A 1 108 ? 12.68 5.699 -7.844 1 97.75 108 LEU A C 1
ATOM 826 O O . LEU A 1 108 ? 12.93 6.621 -7.059 1 97.75 108 LEU A O 1
ATOM 830 N N . PRO A 1 109 ? 12.094 5.84 -8.953 1 91.56 109 PRO A N 1
ATOM 831 C CA . PRO A 1 109 ? 11.672 7.195 -9.312 1 91.56 109 PRO A CA 1
ATOM 832 C C . PRO A 1 109 ? 10.578 7.734 -8.391 1 91.56 109 PRO A C 1
ATOM 834 O O . PRO A 1 109 ? 9.727 6.969 -7.918 1 91.56 109 PRO A O 1
ATOM 837 N N . VAL A 1 110 ? 10.555 9.039 -8.109 1 77.69 110 VAL A N 1
ATOM 838 C CA . VAL A 1 110 ? 9.57 9.688 -7.242 1 77.69 110 VAL A CA 1
ATOM 839 C C . VAL A 1 110 ? 8.336 10.07 -8.055 1 77.69 110 VAL A C 1
ATOM 841 O O . VAL A 1 110 ? 8.445 10.43 -9.227 1 77.69 110 VAL A O 1
ATOM 844 N N . MET B 1 1 ? 11.625 15.125 21.484 1 42.56 1 MET B N 1
ATOM 845 C CA . MET B 1 1 ? 10.477 14.664 20.703 1 42.56 1 MET B CA 1
ATOM 846 C C . MET B 1 1 ? 10.758 14.773 19.203 1 42.56 1 MET B C 1
ATOM 848 O O . MET B 1 1 ? 11.203 15.812 18.734 1 42.56 1 MET B O 1
ATOM 852 N N . GLU B 1 2 ? 11.297 13.789 18.438 1 57.25 2 GLU B N 1
ATOM 853 C CA . GLU B 1 2 ? 11.906 13.922 17.109 1 57.25 2 GLU B CA 1
ATOM 854 C C . GLU B 1 2 ? 11.039 14.773 16.188 1 57.25 2 GLU B C 1
ATOM 856 O O . GLU B 1 2 ? 9.82 14.867 16.375 1 57.25 2 GLU B O 1
ATOM 861 N N . ASP B 1 3 ? 11.609 15.836 15.625 1 87.44 3 ASP B N 1
ATOM 862 C CA . ASP B 1 3 ? 11.062 16.812 14.68 1 87.44 3 ASP B CA 1
ATOM 863 C C . ASP B 1 3 ? 10.414 16.109 13.484 1 87.44 3 ASP B C 1
ATOM 865 O O . ASP B 1 3 ? 11.062 15.898 12.461 1 87.44 3 ASP B O 1
ATOM 869 N N . CYS B 1 4 ? 9.312 15.516 13.828 1 95.38 4 CYS B N 1
ATOM 870 C CA . CYS B 1 4 ? 8.578 14.812 12.781 1 95.38 4 CYS B CA 1
ATOM 871 C C . CYS B 1 4 ? 7.422 15.656 12.258 1 95.38 4 CYS B C 1
ATOM 873 O O . CYS B 1 4 ? 6.465 15.922 12.984 1 95.38 4 CYS B O 1
ATOM 875 N N . LEU B 1 5 ? 7.57 16.047 11.023 1 96.12 5 LEU B N 1
ATOM 876 C CA . LEU B 1 5 ? 6.59 16.922 10.391 1 96.12 5 LEU B CA 1
ATOM 877 C C . LEU B 1 5 ? 5.188 16.328 10.484 1 96.12 5 LEU B C 1
ATOM 879 O O . LEU B 1 5 ? 4.242 17.031 10.859 1 96.12 5 LEU B O 1
ATOM 883 N N . PHE B 1 6 ? 5.012 15.062 10.281 1 97.75 6 PHE B N 1
ATOM 884 C CA . PHE B 1 6 ? 3.695 14.438 10.258 1 97.75 6 PHE B CA 1
ATOM 885 C C . PHE B 1 6 ? 3.17 14.227 11.672 1 97.75 6 PHE B C 1
ATOM 887 O O . PHE B 1 6 ? 1.959 14.25 11.898 1 97.75 6 PHE B O 1
ATOM 894 N N . CYS B 1 7 ? 4.082 14.023 12.641 1 97.62 7 CYS B N 1
ATOM 895 C CA . CYS B 1 7 ? 3.627 14.039 14.031 1 97.62 7 CYS B CA 1
ATOM 896 C C . CYS B 1 7 ? 3.025 15.398 14.383 1 97.62 7 CYS B C 1
ATOM 898 O O . CYS B 1 7 ? 2.02 15.469 15.094 1 97.62 7 CYS B O 1
ATOM 900 N N . LYS B 1 8 ? 3.688 16.406 13.859 1 97.44 8 LYS B N 1
ATOM 901 C CA . LYS B 1 8 ? 3.207 17.766 14.133 1 97.44 8 LYS B CA 1
ATOM 902 C C . LYS B 1 8 ? 1.858 18.016 13.461 1 97.44 8 LYS B C 1
ATOM 904 O O . LYS B 1 8 ? 0.987 18.672 14.031 1 97.44 8 LYS B O 1
ATOM 909 N N . ILE B 1 9 ? 1.682 17.531 12.289 1 96.94 9 ILE B N 1
ATOM 910 C CA . ILE B 1 9 ? 0.4 17.641 11.602 1 96.94 9 ILE B CA 1
ATOM 911 C C . ILE B 1 9 ? -0.672 16.891 12.383 1 96.94 9 ILE B C 1
ATOM 913 O O . ILE B 1 9 ? -1.762 17.406 12.625 1 96.94 9 ILE B O 1
ATOM 917 N N . ALA B 1 10 ? -0.363 15.656 12.82 1 96.69 10 ALA B N 1
ATOM 918 C CA . ALA B 1 10 ? -1.299 14.812 13.562 1 96.69 10 ALA B CA 1
ATOM 919 C C . ALA B 1 10 ? -1.709 15.469 14.875 1 96.69 10 ALA B C 1
ATOM 921 O O . ALA B 1 10 ? -2.846 15.32 15.328 1 96.69 10 ALA B O 1
ATOM 922 N N . ALA B 1 11 ? -0.793 16.219 15.438 1 95.81 11 ALA B N 1
ATOM 923 C CA . ALA B 1 11 ? -1.036 16.875 16.719 1 95.81 11 ALA B CA 1
ATOM 924 C C . ALA B 1 11 ? -1.793 18.188 16.531 1 95.81 11 ALA B C 1
ATOM 926 O O . ALA B 1 11 ? -2.271 18.781 17.5 1 95.81 11 ALA B O 1
ATOM 927 N N . GLY B 1 12 ? -1.844 18.688 15.312 1 94.94 12 GLY B N 1
ATOM 928 C CA . GLY B 1 12 ? -2.521 19.938 15.031 1 94.94 12 GLY B CA 1
ATOM 929 C C . GLY B 1 12 ? -1.632 21.156 15.219 1 94.94 12 GLY B C 1
ATOM 930 O O . GLY B 1 12 ? -2.115 22.281 15.242 1 94.94 12 GLY B O 1
ATOM 931 N N . ASP B 1 13 ? -0.352 20.922 15.289 1 95 13 ASP B N 1
ATOM 932 C CA . ASP B 1 13 ? 0.601 22.016 15.516 1 95 13 ASP B CA 1
ATOM 933 C C . ASP B 1 13 ? 0.944 22.719 14.211 1 95 13 ASP B C 1
ATOM 935 O O . ASP B 1 13 ? 1.382 23.875 14.219 1 95 13 ASP B O 1
ATOM 939 N N . ILE B 1 14 ? 0.888 22.031 13.102 1 94 14 ILE B N 1
ATOM 940 C CA . ILE B 1 14 ? 1.146 22.547 11.766 1 94 14 ILE B CA 1
ATOM 941 C C . ILE B 1 14 ? -0.115 22.438 10.914 1 94 14 ILE B C 1
ATOM 943 O O . ILE B 1 14 ? -0.81 21.422 10.953 1 94 14 ILE B O 1
ATOM 947 N N . PRO B 1 15 ? -0.294 23.5 10.141 1 94.19 15 PRO B N 1
ATOM 948 C CA . PRO B 1 15 ? -1.491 23.438 9.297 1 94.19 15 PRO B CA 1
ATOM 949 C C . PRO B 1 15 ? -1.374 22.422 8.172 1 94.19 15 PRO B C 1
ATOM 951 O O . PRO B 1 15 ? -0.274 22.172 7.668 1 94.19 15 PRO B O 1
ATOM 954 N N . SER B 1 16 ? -2.465 21.812 7.797 1 95.25 16 SER B N 1
ATOM 955 C CA . SER B 1 16 ? -2.641 20.922 6.652 1 95.25 16 SER B CA 1
ATOM 956 C C . SER B 1 16 ? -4.055 21.016 6.09 1 95.25 16 SER B C 1
ATOM 958 O O . SER B 1 16 ? -4.973 21.469 6.777 1 95.25 16 SER B O 1
ATOM 960 N N . LYS B 1 17 ? -4.203 20.812 4.84 1 97.75 17 LYS B N 1
ATOM 961 C CA . LYS B 1 17 ? -5.547 20.703 4.277 1 97.75 17 LYS B CA 1
ATOM 962 C C . LYS B 1 17 ? -6.164 19.344 4.613 1 97.75 17 LYS B C 1
ATOM 964 O O . LYS B 1 17 ? -6.133 18.422 3.803 1 97.75 17 LYS B O 1
ATOM 969 N N . LYS B 1 18 ? -6.801 19.344 5.691 1 98.06 18 LYS B N 1
ATOM 970 C CA . LYS B 1 18 ? -7.293 18.109 6.277 1 98.06 18 LYS B CA 1
ATOM 971 C C . LYS B 1 18 ? -8.5 17.578 5.508 1 98.06 18 LYS B C 1
ATOM 973 O O . LYS B 1 18 ? -9.383 18.344 5.125 1 98.06 18 LYS B O 1
ATOM 978 N N . LEU B 1 19 ? -8.508 16.359 5.367 1 98.69 19 LEU B N 1
ATOM 979 C CA . LEU B 1 19 ? -9.594 15.656 4.68 1 98.69 19 LEU B CA 1
ATOM 980 C C . LEU B 1 19 ? -10.406 14.82 5.66 1 98.69 19 LEU B C 1
ATOM 982 O O . LEU B 1 19 ? -11.617 14.648 5.477 1 98.69 19 LEU B O 1
ATOM 986 N N . TYR B 1 20 ? -9.805 14.266 6.59 1 98.88 20 TYR B N 1
ATOM 987 C CA . TYR B 1 20 ? -10.422 13.359 7.547 1 98.88 20 TYR B CA 1
ATOM 988 C C . TYR B 1 20 ? -9.57 13.227 8.805 1 98.88 20 TYR B C 1
ATOM 990 O O . TYR B 1 20 ? -8.344 13.328 8.742 1 98.88 20 TYR B O 1
ATOM 998 N N . GLU B 1 21 ? -10.188 13.055 9.938 1 98.69 21 GLU B N 1
ATOM 999 C CA . GLU B 1 21 ? -9.477 12.773 11.18 1 98.69 21 GLU B CA 1
ATOM 1000 C C . GLU B 1 21 ? -10.336 11.969 12.141 1 98.69 21 GLU B C 1
ATOM 1002 O O . GLU B 1 21 ? -11.539 12.211 12.258 1 98.69 21 GLU B O 1
ATOM 1007 N N . ASP B 1 22 ? -9.781 11.039 12.797 1 98.5 22 ASP B N 1
ATOM 1008 C CA . ASP B 1 22 ? -10.398 10.367 13.938 1 98.5 22 ASP B CA 1
ATOM 1009 C C . ASP B 1 22 ? -9.359 10.062 15.023 1 98.5 22 ASP B C 1
ATOM 1011 O O . ASP B 1 22 ? -8.312 10.711 15.086 1 98.5 22 ASP B O 1
ATOM 1015 N N . GLU B 1 23 ? -9.594 9.156 15.891 1 98.12 23 GLU B N 1
ATOM 1016 C CA . GLU B 1 23 ? -8.719 8.922 17.031 1 98.12 23 GLU B CA 1
ATOM 1017 C C . GLU B 1 23 ? -7.414 8.258 16.609 1 98.12 23 GLU B C 1
ATOM 1019 O O . GLU B 1 23 ? -6.391 8.406 17.266 1 98.12 23 GLU B O 1
ATOM 1024 N N . GLN B 1 24 ? -7.398 7.633 15.445 1 98.62 24 GLN B N 1
ATOM 1025 C CA . GLN B 1 24 ? -6.258 6.785 15.109 1 98.62 24 GLN B CA 1
ATOM 1026 C C . GLN B 1 24 ? -5.488 7.348 13.914 1 98.62 24 GLN B C 1
ATOM 1028 O O . GLN B 1 24 ? -4.289 7.105 13.773 1 98.62 24 GLN B O 1
ATOM 1033 N N . VAL B 1 25 ? -6.25 8.039 13.031 1 98.81 25 VAL B N 1
ATOM 1034 C CA . VAL B 1 25 ? -5.582 8.445 11.797 1 98.81 25 VAL B CA 1
ATOM 1035 C C . VAL B 1 25 ? -5.992 9.867 11.43 1 98.81 25 VAL B C 1
ATOM 1037 O O . VAL B 1 25 ? -6.992 10.383 11.93 1 98.81 25 VAL B O 1
ATOM 1040 N N . VAL B 1 26 ? -5.137 10.484 10.656 1 98.75 26 VAL B N 1
ATOM 1041 C CA . VAL B 1 26 ? -5.453 11.742 9.992 1 98.75 26 VAL B CA 1
ATOM 1042 C C . VAL B 1 26 ? -5.156 11.633 8.5 1 98.75 26 VAL B C 1
ATOM 1044 O O . VAL B 1 26 ? -4.219 10.938 8.102 1 98.75 26 VAL B O 1
ATOM 1047 N N . ALA B 1 27 ? -6.023 12.195 7.676 1 98.94 27 ALA B N 1
ATOM 1048 C CA . ALA B 1 27 ? -5.828 12.297 6.234 1 98.94 27 ALA B CA 1
ATOM 1049 C C . ALA B 1 27 ? -5.793 13.75 5.781 1 98.94 27 ALA B C 1
ATOM 1051 O O . ALA B 1 27 ? -6.559 14.578 6.277 1 98.94 27 ALA B O 1
ATOM 1052 N N . PHE B 1 28 ? -4.91 14.031 4.895 1 98.88 28 PHE B N 1
ATOM 1053 C CA . PHE B 1 28 ? -4.773 15.391 4.383 1 98.88 28 PHE B CA 1
ATOM 1054 C C . PHE B 1 28 ? -4.25 15.383 2.953 1 98.88 28 PHE B C 1
ATOM 1056 O O . PHE B 1 28 ? -3.592 14.43 2.533 1 98.88 28 PHE B O 1
ATOM 1063 N N . TYR B 1 29 ? -4.574 16.438 2.213 1 98.75 29 TYR B N 1
ATOM 1064 C CA . TYR B 1 29 ? -4.145 16.531 0.821 1 98.75 29 TYR B CA 1
ATOM 1065 C C . TYR B 1 29 ? -2.648 16.781 0.726 1 98.75 29 TYR B C 1
ATOM 1067 O O . TYR B 1 29 ? -2.098 17.562 1.508 1 98.75 29 TYR B O 1
ATOM 1075 N N . ASP B 1 30 ? -2.055 16.141 -0.163 1 97.94 30 ASP B N 1
ATOM 1076 C CA . ASP B 1 30 ? -0.655 16.453 -0.441 1 97.94 30 ASP B CA 1
ATOM 1077 C C . ASP B 1 30 ? -0.507 17.859 -1.011 1 97.94 30 ASP B C 1
ATOM 1079 O O . ASP B 1 30 ? -1.3 18.281 -1.855 1 97.94 30 ASP B O 1
ATOM 1083 N N . ILE B 1 31 ? 0.426 18.516 -0.614 1 95.5 31 ILE B N 1
ATOM 1084 C CA . ILE B 1 31 ? 0.609 19.906 -1.014 1 95.5 31 ILE B CA 1
ATOM 1085 C C . ILE B 1 31 ? 1.195 19.969 -2.424 1 95.5 31 ILE B C 1
ATOM 1087 O O . ILE B 1 31 ? 1.18 21.016 -3.066 1 95.5 31 ILE B O 1
ATOM 1091 N N . ALA B 1 32 ? 1.882 18.984 -2.912 1 96.38 32 ALA B N 1
ATOM 1092 C CA . ALA B 1 32 ? 2.418 18.844 -4.266 1 96.38 32 ALA B CA 1
ATOM 1093 C C . ALA B 1 32 ? 1.808 17.641 -4.973 1 96.38 32 ALA B C 1
ATOM 1095 O O . ALA B 1 32 ? 2.5 16.656 -5.246 1 96.38 32 ALA B O 1
ATOM 1096 N N . PRO B 1 33 ? 0.595 17.781 -5.32 1 97.81 33 PRO B N 1
ATOM 1097 C CA . PRO B 1 33 ? -0.126 16.625 -5.859 1 97.81 33 PRO B CA 1
ATOM 1098 C C . PRO B 1 33 ? 0.502 16.078 -7.141 1 97.81 33 PRO B C 1
ATOM 1100 O O . PRO B 1 33 ? 0.938 16.859 -7.996 1 97.81 33 PRO B O 1
ATOM 1103 N N . GLN B 1 34 ? 0.552 14.766 -7.227 1 97.75 34 GLN B N 1
ATOM 1104 C CA . GLN B 1 34 ? 1.114 14.078 -8.391 1 97.75 34 GLN B CA 1
ATOM 1105 C C . GLN B 1 34 ? 0.015 13.461 -9.25 1 97.75 34 GLN B C 1
ATOM 1107 O O . GLN B 1 34 ? 0.298 12.703 -10.18 1 97.75 34 GLN B O 1
ATOM 1112 N N . ALA B 1 35 ? -1.27 13.68 -8.977 1 98.31 35 ALA B N 1
ATOM 1113 C CA . ALA B 1 35 ? -2.477 13.297 -9.703 1 98.31 35 ALA B CA 1
ATOM 1114 C C . ALA B 1 35 ? -3.627 14.25 -9.398 1 98.31 35 ALA B C 1
ATOM 1116 O O . ALA B 1 35 ? -3.506 15.125 -8.531 1 98.31 35 ALA B O 1
ATOM 1117 N N . LYS B 1 36 ? -4.707 14.18 -10.07 1 98.56 36 LYS B N 1
ATOM 1118 C CA . LYS B 1 36 ? -5.852 15.062 -9.852 1 98.56 36 LYS B CA 1
ATOM 1119 C C . LYS B 1 36 ? -6.309 15.016 -8.398 1 98.56 36 LYS B C 1
ATOM 1121 O O . LYS B 1 36 ? -6.68 16.047 -7.832 1 98.56 36 LYS B O 1
ATOM 1126 N N . VAL B 1 37 ? -6.355 13.844 -7.875 1 98.81 37 VAL B N 1
ATOM 1127 C CA . VAL B 1 37 ? -6.602 13.641 -6.449 1 98.81 37 VAL B CA 1
ATOM 1128 C C . VAL B 1 37 ? -5.387 12.969 -5.809 1 98.81 37 VAL B C 1
ATOM 1130 O O . VAL B 1 37 ? -4.887 11.961 -6.316 1 98.81 37 VAL B O 1
ATOM 1133 N N . HIS B 1 38 ? -4.785 13.531 -4.84 1 98.88 38 HIS B N 1
ATOM 1134 C CA . HIS B 1 38 ? -3.648 12.992 -4.105 1 98.88 38 HIS B CA 1
ATOM 1135 C C . HIS B 1 38 ? -3.705 13.383 -2.635 1 98.88 38 HIS B C 1
ATOM 1137 O O . HIS B 1 38 ? -3.537 14.562 -2.297 1 98.88 38 HIS B O 1
ATOM 1143 N N . PHE B 1 39 ? -3.967 12.445 -1.782 1 98.94 39 PHE B N 1
ATOM 1144 C CA . PHE B 1 39 ? -3.971 12.695 -0.346 1 98.94 39 PHE B CA 1
ATOM 1145 C C . PHE B 1 39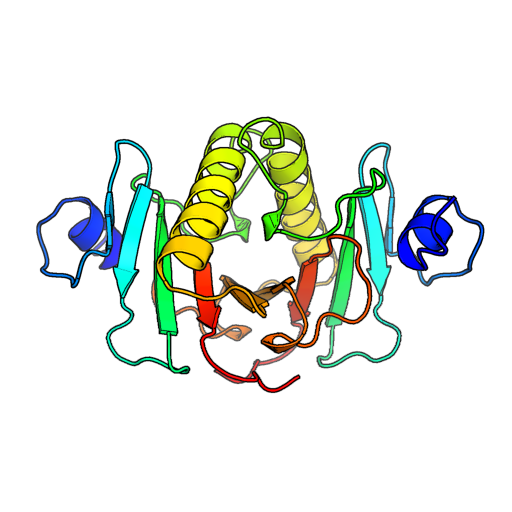 ? -3.195 11.617 0.398 1 98.94 39 PHE B C 1
ATOM 1147 O O . PHE B 1 39 ? -2.846 10.586 -0.182 1 98.94 39 PHE B O 1
ATOM 1154 N N . LEU B 1 40 ? -2.883 11.938 1.633 1 98.94 40 LEU B N 1
ATOM 1155 C CA . LEU B 1 40 ? -2.16 11.031 2.516 1 98.94 40 LEU B CA 1
ATOM 1156 C C . LEU B 1 40 ? -3.041 10.586 3.68 1 98.94 40 LEU B C 1
ATOM 1158 O O . LEU B 1 40 ? -3.85 11.367 4.184 1 98.94 40 LEU B O 1
ATOM 1162 N N . VAL B 1 41 ? -2.924 9.375 4.051 1 98.94 41 VAL B N 1
ATOM 1163 C CA . VAL B 1 41 ? -3.477 8.867 5.301 1 98.94 41 VAL B CA 1
ATOM 1164 C C . VAL B 1 41 ? -2.344 8.414 6.223 1 98.94 41 VAL B C 1
ATOM 1166 O O . VAL B 1 41 ? -1.499 7.609 5.828 1 98.94 41 VAL B O 1
ATOM 1169 N N . ILE B 1 42 ? -2.293 8.922 7.438 1 98.88 42 ILE B N 1
ATOM 1170 C CA . ILE B 1 42 ? -1.211 8.578 8.352 1 98.88 42 ILE B CA 1
ATOM 1171 C C . ILE B 1 42 ? -1.788 8.188 9.711 1 98.88 42 ILE B C 1
ATOM 1173 O O . ILE B 1 42 ? -2.807 8.734 10.141 1 98.88 42 ILE B O 1
ATOM 1177 N N . PRO B 1 43 ? -1.162 7.215 10.422 1 98.81 43 PRO B N 1
ATOM 1178 C CA . PRO B 1 43 ? -1.481 7.016 11.836 1 98.81 43 PRO B CA 1
ATOM 1179 C C . PRO B 1 43 ? -1.055 8.195 12.703 1 98.81 43 PRO B C 1
ATOM 1181 O O . PRO B 1 43 ? -0.016 8.812 12.453 1 98.81 43 PRO B O 1
ATOM 1184 N N . LYS B 1 44 ? -1.854 8.469 13.648 1 98.25 44 LYS B N 1
ATOM 1185 C CA . LYS B 1 44 ? -1.435 9.484 14.602 1 98.25 44 LYS B CA 1
ATOM 1186 C C . LYS B 1 44 ? -0.26 9 15.445 1 98.25 44 LYS B C 1
ATOM 1188 O O . LYS B 1 44 ? 0.605 9.789 15.828 1 98.25 44 LYS B O 1
ATOM 1193 N N . ARG B 1 45 ? -0.303 7.727 15.758 1 97.69 45 ARG B N 1
ATOM 1194 C CA . ARG B 1 45 ? 0.866 7.117 16.391 1 97.69 45 ARG B CA 1
ATOM 1195 C C . ARG B 1 45 ? 2.066 7.141 15.445 1 97.69 45 ARG B C 1
ATOM 1197 O O . ARG B 1 45 ? 1.952 6.773 14.273 1 97.69 45 ARG B O 1
ATOM 1204 N N . HIS B 1 46 ? 3.242 7.551 16 1 98.31 46 HIS B N 1
ATOM 1205 C CA . HIS B 1 46 ? 4.434 7.59 15.164 1 98.31 46 HIS B CA 1
ATOM 1206 C C . HIS B 1 46 ? 4.945 6.184 14.875 1 98.31 46 HIS B C 1
ATOM 1208 O O . HIS B 1 46 ? 5.309 5.445 15.789 1 98.31 46 HIS B O 1
ATOM 1214 N N . ILE B 1 47 ? 4.914 5.836 13.68 1 98.5 47 ILE B N 1
ATOM 1215 C CA . ILE B 1 47 ? 5.559 4.66 13.102 1 98.5 47 ILE B CA 1
ATOM 1216 C C . ILE B 1 47 ? 6.504 5.09 11.977 1 98.5 47 ILE B C 1
ATOM 1218 O O . ILE B 1 47 ? 6.086 5.77 11.039 1 98.5 47 ILE B O 1
ATOM 1222 N N . PRO B 1 48 ? 7.711 4.727 12.039 1 98.44 48 PRO B N 1
ATOM 1223 C CA . PRO B 1 48 ? 8.68 5.34 11.125 1 98.44 48 PRO B CA 1
ATOM 1224 C C . PRO B 1 48 ? 8.406 5.012 9.664 1 98.44 48 PRO B C 1
ATOM 1226 O O . PRO B 1 48 ? 8.68 5.832 8.781 1 98.44 48 PRO B O 1
ATOM 1229 N N . SER B 1 49 ? 8.031 3.824 9.352 1 98.75 49 SER B N 1
ATOM 1230 C CA . SER B 1 49 ? 7.711 3.365 8.008 1 98.75 49 SER B CA 1
ATOM 1231 C C . SER B 1 49 ? 7 2.018 8.031 1 98.75 49 SER B C 1
ATOM 1233 O O . SER B 1 49 ? 6.816 1.429 9.102 1 98.75 49 SER B O 1
ATOM 1235 N N . ALA B 1 50 ? 6.629 1.555 6.871 1 98.81 50 ALA B N 1
ATOM 1236 C CA . ALA B 1 50 ? 5.965 0.258 6.762 1 98.81 50 ALA B CA 1
ATOM 1237 C C . ALA B 1 50 ? 6.895 -0.872 7.203 1 98.81 50 ALA B C 1
ATOM 1239 O O . ALA B 1 50 ? 6.434 -1.951 7.582 1 98.81 50 ALA B O 1
ATOM 1240 N N . ALA B 1 51 ? 8.18 -0.686 7.199 1 98.75 51 ALA B N 1
ATOM 1241 C CA . ALA B 1 51 ? 9.148 -1.702 7.598 1 98.75 51 ALA B CA 1
ATOM 1242 C C . ALA B 1 51 ? 9.047 -2.004 9.094 1 98.75 51 ALA B C 1
ATOM 1244 O O . ALA B 1 51 ? 9.5 -3.055 9.555 1 98.75 51 ALA B O 1
ATOM 1245 N N . ALA B 1 52 ? 8.422 -1.084 9.82 1 98.62 52 ALA B N 1
ATOM 1246 C CA . ALA B 1 52 ? 8.352 -1.22 11.273 1 98.62 52 ALA B CA 1
ATOM 1247 C C . ALA B 1 52 ? 7.051 -1.903 11.688 1 98.62 52 ALA B C 1
ATOM 1249 O O . ALA B 1 52 ? 6.836 -2.172 12.875 1 98.62 52 ALA B O 1
ATOM 1250 N N . LEU B 1 53 ? 6.184 -2.203 10.758 1 98.62 53 LEU B N 1
ATOM 1251 C CA . LEU B 1 53 ? 4.887 -2.797 11.062 1 98.62 53 LEU B CA 1
ATOM 1252 C C . LEU B 1 53 ? 5.043 -4.254 11.477 1 98.62 53 LEU B C 1
ATOM 1254 O O . LEU B 1 53 ? 5.859 -4.984 10.914 1 98.62 53 LEU B O 1
ATOM 1258 N N . THR B 1 54 ? 4.27 -4.645 12.43 1 98 54 THR B N 1
ATOM 1259 C CA . THR B 1 54 ? 4.184 -6.023 12.906 1 98 54 THR B CA 1
ATOM 1260 C C . THR B 1 54 ? 2.738 -6.508 12.906 1 98 54 THR B C 1
ATOM 1262 O O . THR B 1 54 ? 1.821 -5.738 12.609 1 98 54 THR B O 1
ATOM 1265 N N . GLU B 1 55 ? 2.578 -7.703 13.188 1 98.06 55 GLU B N 1
ATOM 1266 C CA . GLU B 1 55 ? 1.228 -8.258 13.25 1 98.06 55 GLU B CA 1
ATOM 1267 C C . GLU B 1 55 ? 0.388 -7.547 14.305 1 98.06 55 GLU B C 1
ATOM 1269 O O . GLU B 1 55 ? -0.84 -7.508 14.211 1 98.06 55 GLU B O 1
ATOM 1274 N N . GLU B 1 56 ? 1.036 -6.973 15.297 1 98.25 56 GLU B N 1
ATOM 1275 C CA . GLU B 1 56 ? 0.333 -6.262 16.359 1 98.25 56 GLU B CA 1
ATOM 1276 C C . GLU B 1 56 ? -0.327 -4.992 15.836 1 98.25 56 GLU B C 1
ATOM 1278 O O . GLU B 1 56 ? -1.201 -4.422 16.484 1 98.25 56 GLU B O 1
ATOM 1283 N N . ASP B 1 57 ? 0.072 -4.609 14.656 1 98.5 57 ASP B N 1
ATOM 1284 C CA . ASP B 1 57 ? -0.457 -3.379 14.078 1 98.5 57 ASP B CA 1
ATOM 1285 C C . ASP B 1 57 ? -1.658 -3.664 13.18 1 98.5 57 ASP B C 1
ATOM 1287 O O . ASP B 1 57 ? -2.127 -2.777 12.461 1 98.5 57 ASP B O 1
ATOM 1291 N N . GLY B 1 58 ? -2.174 -4.883 13.211 1 98.62 58 GLY B N 1
ATOM 1292 C CA . GLY B 1 58 ? -3.248 -5.32 12.336 1 98.62 58 GLY B CA 1
ATOM 1293 C C . GLY B 1 58 ? -4.488 -4.449 12.43 1 98.62 58 GLY B C 1
ATOM 1294 O O . GLY B 1 58 ? -5.023 -4.012 11.406 1 98.62 58 GLY B O 1
ATOM 1295 N N . ALA B 1 59 ? -4.922 -4.219 13.672 1 98.5 59 ALA B N 1
ATOM 1296 C CA . ALA B 1 59 ? -6.133 -3.424 13.859 1 98.5 59 ALA B CA 1
ATOM 1297 C C . ALA B 1 59 ? -5.965 -2.025 13.273 1 98.5 59 ALA B C 1
ATOM 1299 O O . ALA B 1 59 ? -6.879 -1.504 12.633 1 98.5 59 ALA B O 1
ATOM 1300 N N . LEU B 1 60 ? -4.836 -1.438 13.523 1 98.75 60 LEU B N 1
ATOM 1301 C CA . LEU B 1 60 ? -4.551 -0.119 12.969 1 98.75 60 LEU B CA 1
ATOM 1302 C C . LEU B 1 60 ? -4.586 -0.149 11.445 1 98.75 60 LEU B C 1
ATOM 1304 O O . LEU B 1 60 ? -5.188 0.726 10.812 1 98.75 60 LEU B O 1
ATOM 1308 N N . LEU B 1 61 ? -3.967 -1.148 10.844 1 98.81 61 LEU B N 1
ATOM 1309 C CA . LEU B 1 61 ? -3.91 -1.267 9.391 1 98.81 61 LEU B CA 1
ATOM 1310 C C . LEU B 1 61 ? -5.301 -1.483 8.812 1 98.81 61 LEU B C 1
ATOM 1312 O O . LEU B 1 61 ? -5.641 -0.916 7.77 1 98.81 61 LEU B O 1
ATOM 1316 N N . GLY B 1 62 ? -6.043 -2.371 9.469 1 98.81 62 GLY B N 1
ATOM 1317 C CA . GLY B 1 62 ? -7.422 -2.523 9.039 1 98.81 62 GLY B CA 1
ATOM 1318 C C . GLY B 1 62 ? -8.18 -1.212 8.992 1 98.81 62 GLY B C 1
ATOM 1319 O O . GLY B 1 62 ? -8.891 -0.935 8.023 1 98.81 62 GLY B O 1
ATOM 1320 N N . HIS B 1 63 ? -8.039 -0.425 10.008 1 98.88 63 HIS B N 1
ATOM 1321 C CA . HIS B 1 63 ? -8.703 0.874 10.078 1 98.88 63 HIS B CA 1
ATOM 1322 C C . HIS B 1 63 ? -8.188 1.811 8.992 1 98.88 63 HIS B C 1
ATOM 1324 O O . HIS B 1 63 ? -8.977 2.482 8.32 1 98.88 63 HIS B O 1
ATOM 1330 N N . VAL B 1 64 ? -6.906 1.873 8.789 1 98.94 64 VAL B N 1
ATOM 1331 C CA . VAL B 1 64 ? -6.285 2.736 7.789 1 98.94 64 VAL B CA 1
ATOM 1332 C C . VAL B 1 64 ? -6.863 2.432 6.41 1 98.94 64 VAL B C 1
ATOM 1334 O O . VAL B 1 64 ? -7.309 3.338 5.703 1 98.94 64 VAL B O 1
ATOM 1337 N N . PHE B 1 65 ? -6.895 1.187 6.004 1 98.88 65 PHE B N 1
ATOM 1338 C CA . PHE B 1 65 ? -7.332 0.823 4.664 1 98.88 65 PHE B CA 1
ATOM 1339 C C . PHE B 1 65 ? -8.836 1.014 4.516 1 98.88 65 PHE B C 1
ATOM 1341 O O . PHE B 1 65 ? -9.32 1.348 3.432 1 98.88 65 PHE B O 1
ATOM 1348 N N . ALA B 1 66 ? -9.586 0.797 5.602 1 98.88 66 ALA B N 1
ATOM 1349 C CA . ALA B 1 66 ? -11.016 1.12 5.562 1 98.88 66 ALA B CA 1
ATOM 1350 C C . ALA B 1 66 ? -11.234 2.609 5.312 1 98.88 66 ALA B C 1
ATOM 1352 O O . ALA B 1 66 ? -12.094 2.994 4.523 1 98.88 66 ALA B O 1
ATOM 1353 N N . VAL B 1 67 ? -10.492 3.434 6.023 1 98.94 67 VAL B N 1
ATOM 1354 C CA . VAL B 1 67 ? -10.578 4.883 5.863 1 98.94 67 VAL B CA 1
ATOM 1355 C C . VAL B 1 67 ? -10.172 5.273 4.445 1 98.94 67 VAL B C 1
ATOM 1357 O O . VAL B 1 67 ? -10.82 6.105 3.814 1 98.94 67 VAL B O 1
ATOM 1360 N N . ILE B 1 68 ? -9.086 4.668 3.898 1 98.94 68 ILE B N 1
ATOM 1361 C CA . ILE B 1 68 ? -8.641 4.945 2.537 1 98.94 68 ILE B CA 1
ATOM 1362 C C . ILE B 1 68 ? -9.773 4.656 1.554 1 98.94 68 ILE B C 1
ATOM 1364 O O . ILE B 1 68 ? -10.078 5.488 0.694 1 98.94 68 ILE B O 1
ATOM 1368 N N . ALA B 1 69 ? -10.383 3.5 1.691 1 98.88 69 ALA B N 1
ATOM 1369 C CA . ALA B 1 69 ? -11.469 3.117 0.792 1 98.88 69 ALA B CA 1
ATOM 1370 C C . ALA B 1 69 ? -12.625 4.105 0.876 1 98.88 69 ALA B C 1
ATOM 1372 O O . ALA B 1 69 ? -13.164 4.531 -0.149 1 98.88 69 ALA B O 1
ATOM 1373 N N . LYS B 1 70 ? -12.961 4.43 2.092 1 98.81 70 LYS B N 1
ATOM 1374 C CA . LYS B 1 70 ? -14.047 5.387 2.322 1 98.81 70 LYS B CA 1
ATOM 1375 C C . LYS B 1 70 ? -13.742 6.73 1.668 1 98.81 70 LYS B C 1
ATOM 1377 O O . LYS B 1 70 ? -14.578 7.273 0.943 1 98.81 70 LYS B O 1
ATOM 1382 N N . LEU B 1 71 ? -12.562 7.258 1.913 1 98.94 71 LEU B N 1
ATOM 1383 C CA . LEU B 1 71 ? -12.188 8.578 1.419 1 98.94 71 LEU B CA 1
ATOM 1384 C C . LEU B 1 71 ? -12.047 8.57 -0.099 1 98.94 71 LEU B C 1
ATOM 1386 O O . LEU B 1 71 ? -12.367 9.555 -0.765 1 98.94 71 LEU B O 1
ATOM 1390 N N . ALA B 1 72 ? -11.523 7.473 -0.652 1 98.88 72 ALA B N 1
ATOM 1391 C CA . ALA B 1 72 ? -11.43 7.34 -2.104 1 98.88 72 ALA B CA 1
ATOM 1392 C C . ALA B 1 72 ? -12.805 7.449 -2.752 1 98.88 72 ALA B C 1
ATOM 1394 O O . ALA B 1 72 ? -12.977 8.156 -3.748 1 98.88 72 ALA B O 1
ATOM 1395 N N . LYS B 1 73 ? -13.703 6.758 -2.178 1 98.62 73 LYS B N 1
ATOM 1396 C CA . LYS B 1 73 ? -15.07 6.832 -2.674 1 98.62 73 LYS B CA 1
ATOM 1397 C C . LYS B 1 73 ? -15.625 8.25 -2.559 1 98.62 73 LYS B C 1
ATOM 1399 O O . LYS B 1 73 ? -16.219 8.773 -3.502 1 98.62 73 LYS B O 1
ATOM 1404 N N . GLU B 1 74 ? -15.477 8.875 -1.431 1 98.75 74 GLU B N 1
ATOM 1405 C CA . GLU B 1 74 ? -15.977 10.227 -1.177 1 98.75 74 GLU B CA 1
ATOM 1406 C C . GLU B 1 74 ? -15.352 11.234 -2.135 1 98.75 74 GLU B C 1
ATOM 1408 O O . GLU B 1 74 ? -15.977 12.242 -2.479 1 98.75 74 GLU B O 1
ATOM 1413 N N . GLN B 1 75 ? -14.109 10.969 -2.598 1 98.75 75 GLN B N 1
ATOM 1414 C CA . GLN B 1 75 ? -13.391 11.867 -3.494 1 98.75 75 GLN B CA 1
ATOM 1415 C C . GLN B 1 75 ? -13.695 11.547 -4.953 1 98.75 75 GLN B C 1
ATOM 1417 O O . GLN B 1 75 ? -13.094 12.125 -5.859 1 98.75 75 GLN B O 1
ATOM 1422 N N . GLY B 1 76 ? -14.547 10.578 -5.188 1 98.56 76 GLY B N 1
ATOM 1423 C CA . GLY B 1 76 ? -15.016 10.266 -6.531 1 98.56 76 GLY B CA 1
ATOM 1424 C C . GLY B 1 76 ? -14.055 9.383 -7.301 1 98.56 76 GLY B C 1
ATOM 1425 O O . GLY B 1 76 ? -13.992 9.445 -8.531 1 98.56 76 GLY B O 1
ATOM 1426 N N . LEU B 1 77 ? -13.281 8.57 -6.648 1 98.75 77 LEU B N 1
ATOM 1427 C CA . LEU B 1 77 ? -12.297 7.711 -7.301 1 98.75 77 LEU B CA 1
ATOM 1428 C C . LEU B 1 77 ? -12.906 6.355 -7.645 1 98.75 77 LEU B C 1
ATOM 1430 O O . LEU B 1 77 ? -12.297 5.312 -7.387 1 98.75 77 LEU B O 1
ATOM 1434 N N . ASP B 1 78 ? -14.008 6.332 -8.211 1 97.56 78 ASP B N 1
ATOM 1435 C CA . ASP B 1 78 ? -14.812 5.137 -8.445 1 97.56 78 ASP B CA 1
ATOM 1436 C C . ASP B 1 78 ? -14.18 4.246 -9.508 1 97.56 78 ASP B C 1
ATOM 1438 O O . ASP B 1 78 ? -14.359 3.027 -9.492 1 97.56 78 ASP B O 1
ATOM 1442 N N . ASN B 1 79 ? -13.438 4.879 -10.406 1 98.19 79 ASN B N 1
ATOM 1443 C CA . ASN B 1 79 ? -12.852 4.098 -11.484 1 98.19 79 ASN B CA 1
ATOM 1444 C C . ASN B 1 79 ? -11.484 3.537 -11.102 1 98.19 79 ASN B C 1
ATOM 1446 O O . ASN B 1 79 ? -10.891 2.768 -11.859 1 98.19 79 ASN B O 1
ATOM 1450 N N . GLY B 1 80 ? -11.008 4.09 -9.922 1 98.62 80 GLY B N 1
ATOM 1451 C CA . GLY B 1 80 ? -9.758 3.504 -9.461 1 98.62 80 GLY B CA 1
ATOM 1452 C C . GLY B 1 80 ? -8.844 4.508 -8.781 1 98.62 80 GLY B C 1
ATOM 1453 O O . GLY B 1 80 ? -9.047 5.719 -8.898 1 98.62 80 GLY B O 1
ATOM 1454 N N . TYR B 1 81 ? -7.867 4.02 -8.047 1 98.94 81 TYR B N 1
ATOM 1455 C CA . TYR B 1 81 ? -6.832 4.777 -7.352 1 98.94 81 TYR B CA 1
ATOM 1456 C C . TYR B 1 81 ? -5.652 3.881 -6.988 1 98.94 81 TYR B C 1
ATOM 1458 O O . TYR B 1 81 ? -5.742 2.654 -7.098 1 98.94 81 TYR B O 1
ATOM 1466 N N . ARG B 1 82 ? -4.605 4.438 -6.668 1 98.94 82 ARG B N 1
ATOM 1467 C CA . ARG B 1 82 ? -3.373 3.756 -6.289 1 98.94 82 ARG B CA 1
ATOM 1468 C C . ARG B 1 82 ? -2.975 4.102 -4.859 1 98.94 82 ARG B C 1
ATOM 1470 O O . ARG B 1 82 ? -3.082 5.254 -4.438 1 98.94 82 ARG B O 1
ATOM 1477 N N . VAL B 1 83 ? -2.621 3.098 -4.07 1 98.94 83 VAL B N 1
ATOM 1478 C CA . VAL B 1 83 ? -2.094 3.285 -2.721 1 98.94 83 VAL B CA 1
ATOM 1479 C C 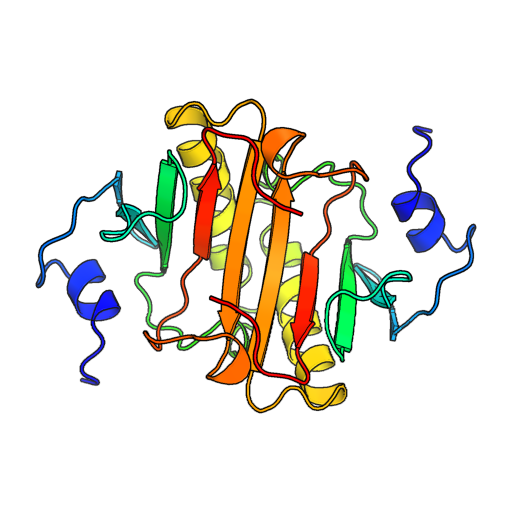. VAL B 1 83 ? -0.597 2.982 -2.705 1 98.94 83 VAL B C 1
ATOM 1481 O O . VAL B 1 83 ? -0.167 1.925 -3.174 1 98.94 83 VAL B O 1
ATOM 1484 N N . ILE B 1 84 ? 0.211 3.924 -2.154 1 98.88 84 ILE B N 1
ATOM 1485 C CA . ILE B 1 84 ? 1.661 3.764 -2.148 1 98.88 84 ILE B CA 1
ATOM 1486 C C . ILE B 1 84 ? 2.205 4.031 -0.746 1 98.88 84 ILE B C 1
ATOM 1488 O O . ILE B 1 84 ? 1.779 4.977 -0.078 1 98.88 84 ILE B O 1
ATOM 1492 N N . SER B 1 85 ? 3.043 3.254 -0.282 1 98.88 85 SER B N 1
ATOM 1493 C CA . SER B 1 85 ? 3.871 3.549 0.884 1 98.88 85 SER B CA 1
ATOM 1494 C C . SER B 1 85 ? 5.352 3.373 0.568 1 98.88 85 SER B C 1
ATOM 1496 O O . SER B 1 85 ? 5.77 2.318 0.088 1 98.88 85 SER B O 1
ATOM 1498 N N . ASN B 1 86 ? 6.164 4.355 0.851 1 98.81 86 ASN B N 1
ATOM 1499 C CA . ASN B 1 86 ? 7.602 4.336 0.603 1 98.81 86 ASN B CA 1
ATOM 1500 C C . ASN B 1 86 ? 8.391 4.051 1.879 1 98.81 86 ASN B C 1
ATOM 1502 O O . ASN B 1 86 ? 8.062 4.574 2.945 1 98.81 86 ASN B O 1
ATOM 1506 N N . VAL B 1 87 ? 9.375 3.217 1.723 1 98.75 87 VAL B N 1
ATOM 1507 C CA . VAL B 1 87 ? 10.273 2.896 2.83 1 98.75 87 VAL B CA 1
ATOM 1508 C C . VAL B 1 87 ? 11.711 3.252 2.453 1 98.75 87 VAL B C 1
ATOM 1510 O O . VAL B 1 87 ? 12.242 2.744 1.464 1 98.75 87 VAL B O 1
ATOM 1513 N N . GLY B 1 88 ? 12.289 4.145 3.164 1 98.56 88 GLY B N 1
ATOM 1514 C CA . GLY B 1 88 ? 13.727 4.379 3.041 1 98.56 88 GLY B CA 1
ATOM 1515 C C . GLY B 1 88 ? 14.086 5.258 1.859 1 98.56 88 GLY B C 1
ATOM 1516 O O . GLY B 1 88 ? 13.203 5.727 1.135 1 98.56 88 GLY B O 1
ATOM 1517 N N . GLU B 1 89 ? 15.352 5.473 1.717 1 97.94 89 GLU B N 1
ATOM 1518 C CA . GLU B 1 89 ? 15.891 6.453 0.78 1 97.94 89 GLU B CA 1
ATOM 1519 C C . GLU B 1 89 ? 15.688 6.004 -0.665 1 97.94 89 GLU B C 1
ATOM 1521 O O . GLU B 1 89 ? 15.383 6.824 -1.535 1 97.94 89 GLU B O 1
ATOM 1526 N N . ASP B 1 90 ? 15.898 4.754 -0.915 1 98.44 90 ASP B N 1
ATOM 1527 C CA . ASP B 1 90 ? 15.797 4.25 -2.283 1 98.44 90 ASP B CA 1
ATOM 1528 C C . ASP B 1 90 ? 14.391 4.449 -2.838 1 98.44 90 ASP B C 1
ATOM 1530 O O . ASP B 1 90 ? 14.203 4.566 -4.051 1 98.44 90 ASP B O 1
ATOM 1534 N N . ALA B 1 91 ? 13.422 4.516 -1.912 1 98.5 91 ALA B N 1
ATOM 1535 C CA . ALA B 1 91 ? 12.047 4.699 -2.352 1 98.5 91 ALA B CA 1
ATOM 1536 C C . ALA B 1 91 ? 11.633 6.168 -2.27 1 98.5 91 ALA B C 1
ATOM 1538 O O . ALA B 1 91 ? 10.5 6.52 -2.604 1 98.5 91 ALA B O 1
ATOM 1539 N N . GLY B 1 92 ? 12.562 7.016 -1.781 1 97.81 92 GLY B N 1
ATOM 1540 C CA . GLY B 1 92 ? 12.297 8.445 -1.729 1 97.81 92 GLY B CA 1
ATOM 1541 C C . GLY B 1 92 ? 11.477 8.859 -0.519 1 97.81 92 GLY B C 1
ATOM 1542 O O . GLY B 1 92 ? 10.758 9.852 -0.562 1 97.81 92 GLY B O 1
ATOM 1543 N N . GLN B 1 93 ? 11.523 8.102 0.503 1 97.88 93 GLN B N 1
ATOM 1544 C CA . GLN B 1 93 ? 10.828 8.516 1.721 1 97.88 93 GLN B CA 1
ATOM 1545 C C . GLN B 1 93 ? 11.516 9.719 2.363 1 97.88 93 GLN B C 1
ATOM 1547 O O . GLN B 1 93 ? 12.648 9.609 2.838 1 97.88 93 GLN B O 1
ATOM 1552 N N . THR B 1 94 ? 10.797 10.82 2.447 1 96 94 THR B N 1
ATOM 1553 C CA . THR B 1 94 ? 11.414 12.023 2.984 1 96 94 THR B CA 1
ATOM 1554 C C . THR B 1 94 ? 10.922 12.297 4.402 1 96 94 THR B C 1
ATOM 1556 O O . THR B 1 94 ? 11.609 12.953 5.188 1 96 94 THR B O 1
ATOM 1559 N N . VAL B 1 95 ? 9.727 11.883 4.676 1 97.06 95 VAL B N 1
ATOM 1560 C CA . VAL B 1 95 ? 9.18 11.992 6.023 1 97.06 95 VAL B CA 1
ATOM 1561 C C . VAL B 1 95 ? 9.195 10.625 6.699 1 97.06 95 VAL B C 1
ATOM 1563 O O . VAL B 1 95 ? 8.586 9.672 6.203 1 97.06 95 VAL B O 1
ATOM 1566 N N . LYS B 1 96 ? 9.914 10.562 7.77 1 97.5 96 LYS B N 1
ATOM 1567 C CA . LYS B 1 96 ? 10.094 9.281 8.453 1 97.5 96 LYS B CA 1
ATOM 1568 C C . LYS B 1 96 ? 8.93 8.992 9.391 1 97.5 96 LYS B C 1
ATOM 1570 O O . LYS B 1 96 ? 9.125 8.805 10.594 1 97.5 96 LYS B O 1
ATOM 1575 N N . HIS B 1 97 ? 7.816 8.992 8.906 1 98.69 97 HIS B N 1
ATOM 1576 C CA . HIS B 1 97 ? 6.523 8.648 9.484 1 98.69 97 HIS B CA 1
ATOM 1577 C C . HIS B 1 97 ? 5.652 7.895 8.484 1 98.69 97 HIS B C 1
ATOM 1579 O O . HIS B 1 97 ? 5.457 8.352 7.359 1 98.69 97 HIS B O 1
ATOM 1585 N N . LEU B 1 98 ? 5.211 6.742 8.938 1 98.81 98 LEU B N 1
ATOM 1586 C CA . LEU B 1 98 ? 4.402 5.902 8.062 1 98.81 98 LEU B CA 1
ATOM 1587 C C . LEU B 1 98 ? 3.256 6.703 7.449 1 98.81 98 LEU B C 1
ATOM 1589 O O . LEU B 1 98 ? 2.521 7.391 8.164 1 98.81 98 LEU B O 1
ATOM 1593 N N . HIS B 1 99 ? 3.154 6.664 6.188 1 98.81 99 HIS B N 1
ATOM 1594 C CA . HIS B 1 99 ? 2.027 7.258 5.477 1 98.81 99 HIS B CA 1
ATOM 1595 C C . HIS B 1 99 ? 1.716 6.488 4.195 1 98.81 99 HIS B C 1
ATOM 1597 O O . HIS B 1 99 ? 2.596 5.836 3.631 1 98.81 99 HIS B O 1
ATOM 1603 N N . PHE B 1 100 ? 0.478 6.547 3.824 1 98.94 100 PHE B N 1
ATOM 1604 C CA . PHE B 1 100 ? -0.023 5.988 2.574 1 98.94 100 PHE B CA 1
ATOM 1605 C C . PHE B 1 100 ? -0.488 7.094 1.636 1 98.94 100 PHE B C 1
ATOM 1607 O O . PHE B 1 100 ? -1.364 7.887 1.987 1 98.94 100 PHE B O 1
ATOM 1614 N N . HIS B 1 101 ? 0.189 7.164 0.488 1 98.94 101 HIS B N 1
ATOM 1615 C CA . HIS B 1 101 ? -0.31 8.016 -0.587 1 98.94 101 HIS B CA 1
ATOM 1616 C C . HIS B 1 101 ? -1.522 7.391 -1.267 1 98.94 101 HIS B C 1
ATOM 1618 O O . HIS B 1 101 ? -1.52 6.195 -1.576 1 98.94 101 HIS B O 1
ATOM 1624 N N . VAL B 1 102 ? -2.516 8.172 -1.506 1 98.94 102 VAL B N 1
ATOM 1625 C CA . VAL B 1 102 ? -3.65 7.762 -2.328 1 98.94 102 VAL B CA 1
ATOM 1626 C C . VAL B 1 102 ? -3.773 8.695 -3.535 1 98.94 102 VAL B C 1
ATOM 1628 O O . VAL B 1 102 ? -3.986 9.898 -3.377 1 98.94 102 VAL B O 1
ATOM 1631 N N . LEU B 1 103 ? -3.568 8.148 -4.672 1 98.88 103 LEU B N 1
ATOM 1632 C CA . LEU B 1 103 ? -3.584 8.914 -5.914 1 98.88 103 LEU B CA 1
ATOM 1633 C C . LEU B 1 103 ? -4.695 8.422 -6.84 1 98.88 103 LEU B C 1
ATOM 1635 O O . LEU B 1 103 ? -4.91 7.215 -6.973 1 98.88 103 LEU B O 1
ATOM 1639 N N . GLY B 1 104 ? -5.441 9.297 -7.441 1 98.75 104 GLY B N 1
ATOM 1640 C CA . GLY B 1 104 ? -6.496 8.93 -8.375 1 98.75 104 GLY B CA 1
ATOM 1641 C C . GLY B 1 104 ? -7.121 10.133 -9.062 1 98.75 104 GLY B C 1
ATOM 1642 O O . GLY B 1 104 ? -6.469 11.164 -9.234 1 98.75 104 GLY B O 1
ATOM 1643 N N . GLY B 1 105 ? -8.312 9.953 -9.625 1 98.44 105 GLY B N 1
ATOM 1644 C CA . GLY B 1 105 ? -9.039 11 -10.32 1 98.44 105 GLY B CA 1
ATOM 1645 C C . GLY B 1 105 ? -8.672 11.109 -11.789 1 98.44 105 GLY B C 1
ATOM 1646 O O . GLY B 1 105 ? -9.211 11.953 -12.508 1 98.44 105 GLY B O 1
ATOM 1647 N N . GLU B 1 106 ? -7.762 10.289 -12.242 1 98.12 106 GLU B N 1
ATOM 1648 C CA . GLU B 1 106 ? -7.297 10.188 -13.617 1 98.12 106 GLU B CA 1
ATOM 1649 C C . GLU B 1 106 ? -6.59 8.852 -13.859 1 98.12 106 GLU B C 1
ATOM 1651 O O . GLU B 1 106 ? -6.32 8.109 -12.922 1 98.12 106 GLU B O 1
ATOM 1656 N N . LYS B 1 107 ? -6.336 8.57 -15.156 1 97.88 107 LYS B N 1
ATOM 1657 C CA . LYS B 1 107 ? -5.539 7.387 -15.461 1 97.88 107 LYS B CA 1
ATOM 1658 C C . LYS B 1 107 ? -4.094 7.566 -15 1 97.88 107 LYS B C 1
ATOM 1660 O O . LYS B 1 107 ? -3.434 8.539 -15.375 1 97.88 107 LYS B O 1
ATOM 1665 N N . LEU B 1 108 ? -3.645 6.664 -14.188 1 97.81 108 LEU B N 1
ATOM 1666 C CA . LEU B 1 108 ? -2.291 6.727 -13.648 1 97.81 108 LEU B CA 1
ATOM 1667 C C . LEU B 1 108 ? -1.327 5.906 -14.492 1 97.81 108 LEU B C 1
ATOM 1669 O O . LEU B 1 108 ? -1.696 4.848 -15.016 1 97.81 108 LEU B O 1
ATOM 1673 N N . PRO B 1 109 ? -0.166 6.379 -14.602 1 91.69 109 PRO B N 1
ATOM 1674 C CA . PRO B 1 109 ? 0.808 5.609 -15.383 1 91.69 109 PRO B CA 1
ATOM 1675 C C . PRO B 1 109 ? 1.155 4.273 -14.734 1 91.69 109 PRO B C 1
ATOM 1677 O O . PRO B 1 109 ? 1.201 4.168 -13.508 1 91.69 109 PRO B O 1
ATOM 1680 N N . VAL B 1 110 ? 1.401 3.193 -15.523 1 78 110 VAL B N 1
ATOM 1681 C CA . VAL B 1 110 ? 1.743 1.858 -15.047 1 78 110 VAL B CA 1
ATOM 1682 C C . VAL B 1 110 ? 3.256 1.744 -14.867 1 78 110 VAL B C 1
ATOM 1684 O O . VAL B 1 110 ? 4.023 2.326 -15.633 1 78 110 VAL B O 1
#

Nearest PDB structures (foldseek):
  5km6-assembly1_A-2  TM=9.686E-01  e=1.364E-13  Homo sapiens
  3o1x-assembly1_A-2  TM=9.692E-01  e=3.913E-13  Oryctolagus cuniculus
  5waa-assembly1_B  TM=9.679E-01  e=5.334E-13  Homo sapiens
  1kpc-assembly1_B  TM=9.610E-01  e=8.233E-13  Homo sapiens
  6j65-assembly1_B  TM=9.676E-01  e=1.123E-12  Homo sapiens

Radius of gyration: 16.47 Å; Cα contacts (8 Å, |Δi|>4): 493; chains: 2; bounding box: 34×48×36 Å

Solvent-accessible surface area (backbone atoms only — not comparable to full-atom values): 11676 Å² total; per-residue (Å²): 127,83,93,41,69,65,55,33,41,61,71,64,76,40,93,70,59,70,73,46,72,62,96,55,37,39,25,29,50,48,91,75,56,90,42,84,34,31,32,33,44,27,55,49,65,90,38,55,26,60,67,72,46,37,55,88,41,2,60,59,46,8,44,50,42,28,49,49,34,52,50,38,52,75,71,60,28,78,58,12,30,32,38,36,35,47,24,41,62,25,30,56,41,83,64,76,44,36,47,34,40,38,35,21,68,48,78,47,85,126,128,84,93,41,69,63,54,33,42,61,72,64,78,40,92,70,59,68,73,47,73,63,93,55,35,39,26,28,49,49,89,76,56,88,43,83,35,30,34,34,44,26,54,48,65,91,38,56,26,60,68,71,45,37,54,88,41,3,61,58,45,8,44,50,41,27,50,50,34,52,50,38,52,75,71,62,28,79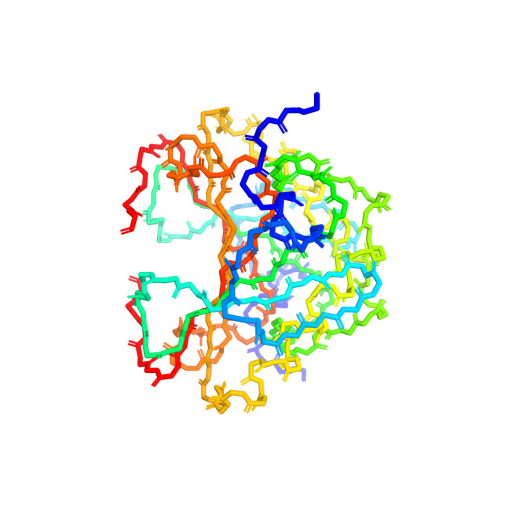,58,12,30,32,38,37,34,46,26,41,62,25,30,59,42,82,64,75,44,36,47,33,40,39,36,19,67,49,80,47,86,126

pLDDT: mean 96.93, std 6.94, range [42.41, 98.94]

Secondary structure (DSSP, 8-state):
----HHHHHHHTSS---EEEE-SSEEEEE-SS-SSSEEEEEEESS----GGG--GGGHHHHHHHHHHHHHHHHHTT-TTEEEEEEEEEGGGT--S-S--EEEEESSPPP-/----HHHHHHHTSS---EEEE-SSEEEEE-SS-SSSEEEEEEESS----GGG--GGGHHHHHHHHHHHHHHHHHTT-TTEEEEEEEEEGGGT--S-S--EEEEESSPPP-

Foldseek 3Di:
DPPFPVLCVLVVNDDFQWDDDDDFKTKGFDPDAPAPGKIKIFTNDFDQFPVRDDPVCVVVVVVRVVVLVVSCVVVPQVVDWDKDTDDDPVRPDPGRGYMIMIHGPDDDDD/DPPFPVLCVLVVNDDFQWDDDDDFKTKGFDPDAPAPGKIKIFTNDFDQFPVRDDPVCVVVVVVRVVVLVVSCVVVPQVVDWDKDTDDDPVRPDDGRGYMIMIHGPDDDDD

=== Feature glossary ===
Annotated list of the representations used here:

Nearest PDB structures. The Foldseek neighbor list gives the closest experimentally determined structures in the PDB, ranked by structural alignment. TM-score near 1 means near-identical fold; near 0.3 means only rough topology match. This is how one finds what a novel AlphaFold prediction most resembles in the solved-structure universe.

Foldseek 3Di. Foldseek's 3Di representation compresses backbone geometry into a per-residue letter drawn from a learned twenty-state alphabet. It captures the tertiary interaction pattern around each residue — which residues are packed against it in space, regardless of where they are in sequence.

Radius of gyration, Cα contacts, bounding box. Radius of gyration (Rg) is the root-mean-square distance of Cα atoms from their centroid — a single number for overall size and compactness. A globular domain of N residues has Rg ≈ 2.2·N^0.38 Å; an extended or disordered chain has a much larger Rg. The Cα contact count is the number of residue pairs whose Cα atoms are within 8 Å and are more than four positions apart in sequence — a standard proxy for tertiary packing density. The bounding box is the smallest axis-aligned box enclosing all Cα atoms.

InterPro / GO / CATH / organism. The annotation block draws on four external resources. InterPro: which protein families and domains the sequence belongs to. GO: standardized terms for what the protein does, what process it participates in, and where in the cell it acts. CATH: which structural fold it has in the CATH hierarchy. Organism: the species of origin.

mmCIF coordinates. The mmCIF block holds the 3D Cartesian coordinates of each backbone atom (N, Cα, C, O) in ångströms. mmCIF is the PDB's canonical archive format — a tagged-loop text representation of the atomic model.

pLDDT. pLDDT is the predicted lDDT-Cα score: AlphaFold's confidence that the local environment of each residue (all inter-atomic distances within 15 Å) is correctly placed. It is a per-residue number between 0 and 100, with higher meaning more reliable.

Backbone torsions (φ/ψ). φ (phi) and ψ (psi) are the two rotatable backbone dihedrals per residue: φ is the C(i-1)–N–Cα–C torsion, ψ is the N–Cα–C–N(i+1) torsion, both in degrees on (−180°, 180°]. α-helical residues cluster near (−60°, −45°); β-strand residues near (−120°, +130°). A Ramachandran plot is simply a scatter of (φ, ψ) for every residue.

B-factor. For experimental (PDB) structures, the B-factor (temperature factor) quantifies the positional spread of each atom in the crystal — a combination of thermal vibration and static disorder — in units of Å². High B-factors mark flexible loops or poorly resolved regions; low B-factors mark the rigid, well-ordered core.

Secondary structure (3-state, P-SEA). SS3 is a coarse helix/strand/coil call (letters a/b/c) made by the P-SEA algorithm from inter-Cα distances and dihedrals. It is less detailed than DSSP but needs only Cα positions.

Predicted aligned error. Predicted aligned error is AlphaFold's pairwise confidence. Unlike pLDDT (per-residue), PAE is per-residue-pair and captures whether two parts of the structure are correctly placed relative to each other. Units are ångströms of expected positional error.

Solvent-accessible surface area. Solvent-accessible surface area (SASA) is the area in Å² traced out by the centre of a 1.4 Å probe sphere (a water molecule) rolled over the protein's van der Waals surface (Shrake–Rupley / Lee–Richards construction). Buried residues have near-zero SASA; fully exposed residues can exceed 200 Å². The total SASA scales roughly with the number of surface residues.

Secondary structure (8-state, DSSP). The SS8 string is DSSP's per-residue secondary-structure call. α-helix (H) means an i→i+4 H-bond ladder; β-strand (E) means the residue participates in a β-sheet; 3₁₀ (G) and π (I) are tighter and wider helices; T/S are turns/bends; '-' is loop.

Rendered structure images. Structure images are PyMOL renders from six orthogonal camera directions. Cartoon representation draws helices as coils and strands as arrows; sticks shows the backbone as bonds; surface shows the solvent-excluded envelope. Rainbow coloring maps sequence position to hue (blue→red, N→C); chain coloring assigns a distinct color per polypeptide.

Sequence. The amino-acid sequence is the protein's primary structure: the linear order of residues from the N-terminus to the C-terminus, written in one-letter code. Everything else here — the 3D coordinates, the secondary structure, the domain annotations — is ultimately a consequence of this string.

Contact-map, Ramachandran, and PAE plots. Three diagnostic plots accompany the record. The Cα contact map visualizes the tertiary structure as a 2D adjacency matrix (8 Å cutoff, sequence-local contacts suppressed). The Ramachandran plot shows the distribution of backbone (φ, ψ) torsions, with points in the α and β basins reflecting secondary structure content. The PAE plot shows AlphaFold's inter-residue confidence as a color matrix.